Protein AF-A0A5E8C5L9-F1 (afdb_monomer_lite)

Secondary structure (DSSP, 8-state):
---------------TT--EEPPPEEETTEEEEEEEEE-SSHHHHHHHHHHHHHH-HHHHT-SEEEEEEEEEE---------------------------------------------------SS-------PEEEEEEE-TT-TTHHHHHHHHHHHTT--SEEEEEEEE--SS--TTHHHHHHHHHHHHHHHHTTS---------

pLDDT: mean 71.25, std 24.65, range [29.55, 96.75]

Sequence (207 aa):
MQQARGYSTKDDATDPDGWSTSASVEDRRSVFVGRAAAAGSASEAQAKVLRLIDRDKRMRKATHQIIAWRVNSGGTLSSSSSSSSSSGSGSGSGSGSGSGSGSGSFNSNSDSSNKHNKAAKFAPAGHGTSPSSGTIEEHYDNGGEPPAGERVLGMLRGMGLVGVVVVVTRWYGGVKLGGDRFRHVTAAAQQALEAGGFFTKAKGKKK

Organism: NCBI:txid2606893

Radius of gyration: 21.79 Å; chains: 1; bounding box: 44×65×59 Å

Foldseek 3Di:
DDDDPDPPPPDPPCPPQRKFKFDWDDDLQKIKIKIKGFAADPVRLVVVVVVVCVPDPVLVVFQFKKKKAKHFPPDPPPPDDDDDDDDDDDDDDDDDDDDDDDDDDDDDDDDDDDDDDDPDDDDDPDDDDPPDVTDIDIDIDGRPPPPLRVLLRVVCVVVVQYRMMMIMTMHDRPDDPPPVVSVSSNVNNVRRCVSSPSDPDPPPPPD

Structure (mmCIF, N/CA/C/O backbone):
data_AF-A0A5E8C5L9-F1
#
_entry.id   AF-A0A5E8C5L9-F1
#
loop_
_atom_site.group_PDB
_atom_site.id
_atom_site.type_symbol
_atom_site.label_atom_id
_atom_site.label_alt_id
_atom_site.label_comp_id
_atom_site.label_asym_id
_atom_site.label_entity_id
_atom_site.label_seq_id
_atom_site.pdbx_PDB_ins_code
_atom_site.Cartn_x
_atom_site.Cartn_y
_atom_site.Cartn_z
_atom_site.occupancy
_atom_site.B_iso_or_equiv
_atom_site.auth_seq_id
_atom_site.auth_comp_id
_atom_site.auth_asym_id
_atom_site.auth_atom_id
_atom_site.pdbx_PDB_model_num
ATOM 1 N N . MET A 1 1 ? 10.805 -26.815 -21.233 1.00 39.53 1 MET A N 1
ATOM 2 C CA . MET A 1 1 ? 9.897 -26.849 -20.066 1.00 39.53 1 MET A CA 1
ATOM 3 C C . MET A 1 1 ? 10.545 -26.053 -18.942 1.00 39.53 1 MET A C 1
ATOM 5 O O . MET A 1 1 ? 11.510 -26.526 -18.359 1.00 39.53 1 MET A O 1
ATOM 9 N N . GLN A 1 2 ? 10.111 -24.813 -18.711 1.00 40.09 2 GLN A N 1
ATOM 10 C CA . GLN A 1 2 ? 10.654 -23.958 -17.651 1.00 40.09 2 GLN A CA 1
ATOM 11 C C . GLN A 1 2 ? 9.593 -23.871 -16.557 1.00 40.09 2 GLN A C 1
ATOM 13 O O . GLN A 1 2 ? 8.456 -23.490 -16.819 1.00 40.09 2 GLN A O 1
ATOM 18 N N . GLN A 1 3 ? 9.942 -24.366 -15.374 1.00 32.00 3 GLN A N 1
ATOM 19 C CA . GLN A 1 3 ? 9.003 -24.638 -14.294 1.00 32.00 3 GLN A CA 1
ATOM 20 C C . GLN A 1 3 ? 8.469 -23.322 -13.723 1.00 32.00 3 GLN A C 1
ATOM 22 O O . GLN A 1 3 ? 9.212 -22.550 -13.116 1.00 32.00 3 GLN A O 1
ATOM 27 N N . ALA A 1 4 ? 7.172 -23.087 -13.911 1.00 36.72 4 ALA A N 1
ATOM 28 C CA . ALA A 1 4 ? 6.409 -22.141 -13.118 1.00 36.72 4 ALA A CA 1
ATOM 29 C C . ALA A 1 4 ? 6.505 -22.584 -11.651 1.00 36.72 4 ALA A C 1
ATOM 31 O O . ALA A 1 4 ? 5.950 -23.614 -11.266 1.00 36.72 4 ALA A O 1
ATOM 32 N N . ARG A 1 5 ? 7.259 -21.842 -10.833 1.00 41.34 5 ARG A N 1
ATOM 33 C CA . ARG A 1 5 ? 7.229 -22.005 -9.377 1.00 41.34 5 ARG A CA 1
ATOM 34 C C . ARG A 1 5 ? 5.845 -21.566 -8.916 1.00 41.34 5 ARG A C 1
ATOM 36 O O . ARG A 1 5 ? 5.578 -20.374 -8.810 1.00 41.34 5 ARG A O 1
ATOM 43 N N . GLY A 1 6 ? 4.969 -22.549 -8.727 1.00 30.12 6 GLY A N 1
ATOM 44 C CA . GLY A 1 6 ? 3.611 -22.349 -8.251 1.00 30.12 6 GLY A CA 1
ATOM 45 C C . GLY A 1 6 ? 3.599 -21.488 -6.994 1.00 30.12 6 GLY A C 1
ATOM 46 O O . GLY A 1 6 ? 4.313 -21.763 -6.027 1.00 30.12 6 GLY A O 1
ATOM 47 N N . TYR A 1 7 ? 2.780 -20.441 -7.020 1.00 35.00 7 TYR A N 1
ATOM 48 C CA . TYR A 1 7 ? 2.321 -19.789 -5.806 1.00 35.00 7 TYR A CA 1
ATOM 49 C C . TYR A 1 7 ? 1.519 -20.828 -5.028 1.00 35.00 7 TYR A C 1
ATOM 51 O O . TYR A 1 7 ? 0.432 -21.226 -5.435 1.00 35.00 7 TYR A O 1
ATOM 59 N N . SER A 1 8 ? 2.117 -21.334 -3.953 1.00 33.53 8 SER A N 1
ATOM 60 C CA . SER A 1 8 ? 1.471 -22.261 -3.035 1.00 33.53 8 SER A CA 1
ATOM 61 C C . SER A 1 8 ? 0.265 -21.567 -2.404 1.00 33.53 8 SER A C 1
ATOM 63 O O . SER A 1 8 ? 0.423 -20.744 -1.507 1.00 33.53 8 SER A O 1
ATOM 65 N N . THR A 1 9 ? -0.934 -21.920 -2.864 1.00 44.84 9 THR A N 1
ATOM 66 C CA . THR A 1 9 ? -2.235 -21.671 -2.224 1.00 44.84 9 THR A CA 1
ATOM 67 C C . THR A 1 9 ? -2.411 -22.582 -1.006 1.00 44.84 9 THR A C 1
ATOM 69 O O . THR A 1 9 ? -3.357 -23.358 -0.908 1.00 44.84 9 THR A O 1
ATOM 72 N N . LYS A 1 10 ? -1.458 -22.524 -0.078 1.00 38.75 10 LYS A N 1
ATOM 73 C CA . LYS A 1 10 ? -1.610 -23.072 1.268 1.00 38.75 10 LYS A CA 1
ATOM 74 C C . LYS A 1 10 ? -1.501 -21.902 2.214 1.00 38.75 10 LYS A C 1
ATOM 76 O O . LYS A 1 10 ? -0.408 -21.422 2.481 1.00 38.75 10 LYS A O 1
ATOM 81 N N . ASP A 1 11 ? -2.654 -21.327 2.506 1.00 39.69 11 ASP A N 1
ATOM 82 C CA . ASP A 1 11 ? -3.264 -21.379 3.828 1.00 39.69 11 ASP A CA 1
ATOM 83 C C . ASP A 1 11 ? -4.336 -20.284 3.839 1.00 39.69 11 ASP A C 1
ATOM 85 O O . ASP A 1 11 ? -4.023 -19.097 3.759 1.00 39.69 11 ASP A O 1
ATOM 89 N N . ASP A 1 12 ? -5.604 -20.683 3.974 1.00 45.62 12 ASP A N 1
ATOM 90 C CA . ASP A 1 12 ? -6.705 -19.878 4.533 1.00 45.62 12 ASP A CA 1
ATOM 91 C C . ASP A 1 12 ? -6.394 -19.515 6.007 1.00 45.62 12 ASP A C 1
ATOM 93 O O . ASP A 1 12 ? -7.204 -19.652 6.920 1.00 45.62 12 ASP A O 1
ATOM 97 N N . ALA A 1 13 ? -5.157 -19.104 6.279 1.00 46.19 13 ALA A N 1
ATOM 98 C CA . ALA A 1 13 ? -4.753 -18.501 7.520 1.00 46.19 13 ALA A CA 1
ATOM 99 C C . ALA A 1 13 ? -5.133 -17.035 7.388 1.00 46.19 13 ALA A C 1
ATOM 101 O O . ALA A 1 13 ? -4.379 -16.229 6.843 1.00 46.19 13 ALA A O 1
ATOM 102 N N . THR A 1 14 ? -6.328 -16.702 7.869 1.00 50.34 14 THR A N 1
ATOM 103 C CA . THR A 1 14 ? -6.656 -15.343 8.284 1.00 50.34 14 THR A CA 1
ATOM 104 C C . THR A 1 14 ? -5.456 -14.840 9.078 1.00 50.34 14 THR A C 1
ATOM 106 O O . THR A 1 14 ? -5.176 -15.359 10.162 1.00 50.34 14 THR A O 1
ATOM 109 N N . ASP A 1 15 ? -4.665 -13.929 8.503 1.00 61.34 15 ASP A N 1
ATOM 110 C CA . ASP A 1 15 ? -3.512 -13.393 9.212 1.00 61.34 15 ASP A CA 1
ATOM 111 C C . ASP A 1 15 ? -4.041 -12.829 10.543 1.00 61.34 15 ASP A C 1
ATOM 113 O O . ASP A 1 15 ? -5.094 -12.186 10.529 1.00 61.34 15 ASP A O 1
ATOM 117 N N . PRO A 1 16 ? -3.410 -13.104 11.699 1.00 64.31 16 PRO A N 1
ATOM 118 C CA . PRO A 1 16 ? -3.962 -12.723 13.000 1.00 64.31 16 PRO A CA 1
ATOM 119 C C . PRO A 1 16 ? -4.241 -11.217 13.116 1.00 64.31 16 PRO A C 1
ATOM 121 O O . PRO A 1 16 ? -5.108 -10.818 13.887 1.00 64.31 16 PRO A O 1
ATOM 124 N N . ASP A 1 17 ? -3.554 -10.388 12.323 1.00 74.00 17 ASP A N 1
ATOM 125 C CA . ASP A 1 17 ? -3.766 -8.939 12.268 1.00 74.00 17 ASP A CA 1
ATOM 126 C C . ASP A 1 17 ? -4.820 -8.498 11.220 1.00 74.00 17 ASP A C 1
ATOM 128 O O . ASP A 1 17 ? -5.063 -7.300 11.048 1.00 74.00 17 ASP A O 1
ATOM 132 N N . GLY A 1 18 ? -5.470 -9.444 10.533 1.00 87.44 18 GLY A N 1
ATOM 133 C CA . GLY A 1 18 ? -6.538 -9.199 9.560 1.00 87.44 18 GLY A CA 1
ATOM 134 C C . GLY A 1 18 ? -6.050 -8.715 8.192 1.00 87.44 18 GLY A C 1
ATOM 135 O O . GLY A 1 18 ? -6.768 -7.978 7.515 1.00 87.44 18 GLY A O 1
ATOM 136 N N . TRP A 1 19 ? -4.830 -9.086 7.791 1.00 92.19 19 TRP A N 1
ATOM 137 C CA . TRP A 1 19 ? -4.273 -8.714 6.490 1.00 92.19 19 TRP A CA 1
ATOM 138 C C . TRP A 1 19 ? -4.856 -9.554 5.351 1.00 92.19 19 TRP A C 1
ATOM 140 O O . TRP A 1 19 ? -4.685 -10.771 5.306 1.00 92.19 19 TRP A O 1
ATOM 150 N N . SER A 1 20 ? -5.448 -8.887 4.365 1.00 93.12 20 SER A N 1
ATOM 151 C CA . SER A 1 20 ? -5.681 -9.443 3.036 1.00 93.12 20 SER A CA 1
ATOM 152 C C . SER A 1 20 ? -4.451 -9.232 2.158 1.00 93.12 20 SER A C 1
ATOM 154 O O . SER A 1 20 ? -3.777 -8.206 2.240 1.00 93.12 20 SER A O 1
ATOM 156 N N . THR A 1 21 ? -4.150 -10.203 1.296 1.00 93.62 21 THR A N 1
ATOM 157 C CA . THR A 1 21 ? -2.998 -10.157 0.382 1.00 93.62 21 THR A CA 1
ATOM 158 C C . THR A 1 21 ? -3.481 -10.264 -1.062 1.00 93.62 21 THR A C 1
ATOM 160 O O . THR A 1 21 ? -4.362 -11.065 -1.365 1.00 93.62 21 THR A O 1
ATOM 163 N N . SER A 1 22 ? -2.924 -9.449 -1.960 1.00 93.75 22 SER A N 1
ATOM 164 C CA . SER A 1 22 ? -3.219 -9.520 -3.393 1.00 93.75 22 SER A CA 1
ATOM 165 C C . SER A 1 22 ? -2.581 -10.745 -4.047 1.00 93.75 22 SER A C 1
ATOM 167 O O . SER A 1 22 ? -1.600 -11.301 -3.548 1.00 93.75 22 SER A O 1
ATOM 169 N N . ALA A 1 23 ? -3.044 -11.089 -5.250 1.00 91.19 23 ALA A N 1
ATOM 170 C CA . ALA A 1 23 ? -2.223 -11.886 -6.152 1.00 91.19 23 ALA A CA 1
ATOM 171 C C . ALA A 1 23 ? -0.901 -11.151 -6.446 1.00 91.19 23 ALA A C 1
ATOM 173 O O . ALA A 1 23 ? -0.817 -9.919 -6.394 1.00 91.19 23 ALA A O 1
ATOM 174 N N . SER A 1 24 ? 0.145 -11.910 -6.751 1.00 92.00 24 SER A N 1
ATOM 175 C CA . SER A 1 24 ? 1.411 -11.340 -7.196 1.00 92.00 24 SER A CA 1
ATOM 176 C C . SER A 1 24 ? 1.283 -10.792 -8.612 1.00 92.00 24 SER A C 1
ATOM 178 O O . SER A 1 24 ? 0.903 -11.520 -9.531 1.00 92.00 24 SER A O 1
ATOM 180 N N . VAL A 1 25 ? 1.666 -9.535 -8.802 1.00 92.94 25 VAL A N 1
ATOM 181 C CA . VAL A 1 25 ? 1.806 -8.941 -10.132 1.00 92.94 25 VAL A CA 1
ATOM 182 C C . VAL A 1 25 ? 3.274 -9.010 -10.529 1.00 92.94 25 VAL A C 1
ATOM 184 O O . VAL A 1 25 ? 4.140 -8.562 -9.777 1.00 92.94 25 VAL A O 1
ATOM 187 N N . GLU A 1 26 ? 3.562 -9.573 -11.699 1.00 93.19 26 GLU A N 1
ATOM 188 C CA . GLU A 1 26 ? 4.925 -9.720 -12.208 1.00 93.19 26 GLU A CA 1
ATOM 189 C C . GLU A 1 26 ? 5.102 -8.949 -13.521 1.00 93.19 26 GLU A C 1
ATOM 191 O O . GLU A 1 26 ? 4.287 -9.060 -14.434 1.00 93.19 26 GLU A O 1
ATOM 196 N N . ASP A 1 27 ? 6.181 -8.175 -13.627 1.00 92.50 27 ASP A N 1
ATOM 197 C CA . ASP A 1 27 ? 6.586 -7.492 -14.861 1.00 92.50 27 ASP A CA 1
ATOM 198 C C . ASP A 1 27 ? 8.108 -7.380 -14.890 1.00 92.50 27 ASP A C 1
ATOM 200 O O . ASP A 1 27 ? 8.724 -6.896 -13.938 1.00 92.50 27 ASP A O 1
ATOM 204 N N . ARG A 1 28 ? 8.729 -7.858 -15.976 1.00 93.38 28 ARG A N 1
ATOM 205 C CA . ARG A 1 28 ? 10.187 -7.830 -16.183 1.00 93.38 28 ARG A CA 1
ATOM 206 C C . ARG A 1 28 ? 10.963 -8.279 -14.939 1.00 93.38 28 ARG A C 1
ATOM 208 O O . ARG A 1 28 ? 11.934 -7.644 -14.526 1.00 93.38 28 ARG A O 1
ATOM 215 N N . ARG A 1 29 ? 10.512 -9.395 -14.348 1.00 91.44 29 ARG A N 1
ATOM 216 C CA . ARG A 1 29 ? 11.044 -10.037 -13.127 1.00 91.44 29 ARG A CA 1
ATOM 217 C C . ARG A 1 29 ? 10.877 -9.224 -11.840 1.00 91.44 29 ARG A C 1
ATOM 219 O O . ARG A 1 29 ? 11.287 -9.692 -10.782 1.00 91.44 29 ARG A O 1
ATOM 226 N N . SER A 1 30 ? 10.322 -8.016 -11.908 1.00 92.19 30 SER A N 1
ATOM 227 C CA . SER A 1 30 ? 9.856 -7.320 -10.719 1.00 92.19 30 SER A CA 1
ATOM 228 C C . SER A 1 30 ? 8.554 -7.944 -10.256 1.00 92.19 30 SER A C 1
ATOM 230 O O . SER A 1 30 ? 7.679 -8.225 -11.070 1.00 92.19 30 SER A O 1
ATOM 232 N N . VAL A 1 31 ? 8.436 -8.124 -8.947 1.00 93.94 31 VAL A N 1
ATOM 233 C CA . VAL A 1 31 ? 7.252 -8.696 -8.306 1.00 93.94 31 VAL A CA 1
ATOM 234 C C . VAL A 1 31 ? 6.643 -7.639 -7.401 1.00 93.94 31 VAL A C 1
ATOM 236 O O . VAL A 1 31 ? 7.372 -6.969 -6.666 1.00 93.94 31 VAL A O 1
ATOM 239 N N . PHE A 1 32 ? 5.324 -7.504 -7.452 1.00 94.62 32 PHE A N 1
ATOM 240 C CA . PHE A 1 32 ? 4.539 -6.592 -6.633 1.00 94.62 32 PHE A CA 1
ATOM 241 C C . PHE A 1 32 ? 3.486 -7.389 -5.870 1.00 94.62 32 PHE A C 1
ATOM 243 O O . PHE A 1 32 ? 2.765 -8.193 -6.459 1.00 94.62 32 PHE A O 1
ATOM 250 N N . VAL A 1 33 ? 3.392 -7.155 -4.564 1.00 95.31 33 VAL A N 1
ATOM 251 C CA . VAL A 1 33 ? 2.362 -7.748 -3.703 1.00 95.31 33 VAL A CA 1
ATOM 252 C C . VAL A 1 33 ? 1.784 -6.648 -2.829 1.00 95.31 33 VAL A C 1
ATOM 254 O O . VAL A 1 33 ? 2.519 -5.964 -2.120 1.00 95.31 33 VAL A O 1
ATOM 257 N N . GLY A 1 34 ? 0.471 -6.464 -2.901 1.00 95.31 34 GLY A N 1
ATOM 258 C CA . GLY A 1 34 ? -0.284 -5.571 -2.039 1.00 95.31 34 GLY A CA 1
ATOM 259 C C . GLY A 1 34 ? -0.813 -6.317 -0.825 1.00 95.31 34 GLY A C 1
ATOM 260 O O . GLY A 1 34 ? -1.166 -7.494 -0.904 1.00 95.31 34 GLY A O 1
ATOM 261 N N . ARG A 1 35 ? -0.900 -5.617 0.298 1.00 95.44 35 ARG A N 1
ATOM 262 C CA . ARG A 1 35 ? -1.540 -6.073 1.525 1.00 95.44 35 ARG A CA 1
ATOM 263 C C . ARG A 1 35 ? -2.431 -4.971 2.059 1.00 95.44 35 ARG A C 1
ATOM 265 O O . ARG A 1 35 ? -2.029 -3.811 2.021 1.00 95.44 35 ARG A O 1
ATOM 272 N N . ALA A 1 36 ? -3.617 -5.316 2.535 1.00 95.88 36 ALA A N 1
ATOM 273 C CA . ALA A 1 36 ? -4.538 -4.364 3.139 1.00 95.88 36 ALA A CA 1
ATOM 274 C C . ALA A 1 36 ? -5.087 -4.912 4.456 1.00 95.88 36 ALA A C 1
ATOM 276 O O . ALA A 1 36 ? -5.289 -6.112 4.589 1.00 95.88 36 ALA A O 1
ATOM 277 N N . ALA A 1 37 ? -5.313 -4.045 5.434 1.00 94.88 37 ALA A N 1
ATOM 278 C CA . ALA A 1 37 ? -5.940 -4.410 6.699 1.00 94.88 37 ALA A CA 1
ATOM 279 C C . ALA A 1 37 ? -6.819 -3.266 7.198 1.00 94.88 37 ALA A C 1
ATOM 281 O O . ALA A 1 37 ? -6.569 -2.095 6.902 1.00 94.88 37 ALA A O 1
ATOM 282 N N . ALA A 1 38 ? -7.843 -3.602 7.978 1.00 93.81 38 ALA A N 1
ATOM 283 C CA . ALA A 1 38 ? -8.642 -2.599 8.666 1.00 93.81 38 ALA A CA 1
ATOM 284 C C . ALA A 1 38 ? -7.780 -1.919 9.739 1.00 93.81 38 ALA A C 1
ATOM 286 O O . ALA A 1 38 ? -6.995 -2.591 10.406 1.00 93.81 38 ALA A O 1
ATOM 287 N N . ALA A 1 39 ? -7.918 -0.610 9.919 1.00 92.81 39 ALA A N 1
ATOM 288 C CA . ALA A 1 39 ? -7.265 0.140 10.988 1.00 92.81 39 ALA A CA 1
ATOM 289 C C . ALA A 1 39 ? -8.164 1.301 11.417 1.00 92.81 39 ALA A C 1
ATOM 291 O O . ALA A 1 39 ? -8.515 2.144 10.597 1.00 92.81 39 ALA A O 1
ATOM 292 N N . GLY A 1 40 ? -8.551 1.352 12.690 1.00 88.75 40 GLY A N 1
ATOM 293 C CA . GLY A 1 40 ? -9.457 2.376 13.208 1.00 88.75 40 GLY A CA 1
ATOM 294 C C . GLY A 1 40 ? -8.779 3.715 13.500 1.00 88.75 40 GLY A C 1
ATOM 295 O O . GLY A 1 40 ? -9.454 4.739 13.505 1.00 88.75 40 GLY A O 1
ATOM 296 N N . SER A 1 41 ? -7.460 3.720 13.716 1.00 91.38 41 SER A N 1
ATOM 297 C CA . SER A 1 41 ? -6.671 4.904 14.087 1.00 91.38 41 SER A CA 1
ATOM 298 C C . SER A 1 41 ? -5.266 4.876 13.479 1.00 91.38 41 SER A C 1
ATOM 300 O O . SER A 1 41 ? -4.795 3.828 13.029 1.00 91.38 41 SER A O 1
ATOM 302 N N . ALA A 1 42 ? -4.565 6.013 13.494 1.00 91.38 42 ALA A N 1
ATOM 303 C CA . ALA A 1 42 ? -3.213 6.108 12.941 1.00 91.38 42 ALA A CA 1
ATOM 304 C C . ALA A 1 42 ? -2.188 5.296 13.737 1.00 91.38 42 ALA A C 1
ATOM 306 O O . ALA A 1 42 ? -1.358 4.608 13.146 1.00 91.38 42 ALA A O 1
ATOM 307 N N . SER A 1 43 ? -2.299 5.296 15.069 1.00 91.25 43 SER A N 1
ATOM 308 C CA . SER A 1 43 ? -1.447 4.470 15.932 1.00 91.25 43 SER A CA 1
ATOM 309 C C . SER A 1 43 ? -1.629 2.977 15.638 1.00 91.25 43 SER A C 1
ATOM 311 O O . SER A 1 43 ? -0.647 2.244 15.512 1.00 91.25 43 SER A O 1
ATOM 313 N N . GLU A 1 44 ? -2.873 2.527 15.440 1.00 91.12 44 GLU A N 1
ATOM 314 C CA . GLU A 1 44 ? -3.158 1.138 15.067 1.00 91.12 44 GLU A CA 1
ATOM 315 C C . GLU A 1 44 ? -2.600 0.795 13.677 1.00 91.12 44 GLU A C 1
ATOM 317 O O . GLU A 1 44 ? -1.961 -0.247 13.512 1.00 91.12 44 GLU A O 1
ATOM 322 N N . ALA A 1 45 ? -2.795 1.676 12.688 1.00 92.94 45 ALA A N 1
ATOM 323 C CA . ALA A 1 45 ? -2.268 1.496 11.337 1.00 92.94 45 ALA A CA 1
ATOM 324 C C . ALA A 1 45 ? -0.738 1.366 11.344 1.00 92.94 45 ALA A C 1
ATOM 326 O O . ALA A 1 45 ? -0.190 0.418 10.778 1.00 92.94 45 ALA A O 1
ATOM 327 N N . GLN A 1 46 ? -0.049 2.271 12.042 1.00 92.62 46 GLN A N 1
ATOM 328 C CA . GLN A 1 46 ? 1.404 2.252 12.171 1.00 92.62 46 GLN A CA 1
ATOM 329 C C . GLN A 1 46 ? 1.891 0.976 12.871 1.00 92.62 46 GLN A C 1
ATOM 331 O O . GLN A 1 46 ? 2.806 0.316 12.377 1.00 92.62 46 GLN A O 1
ATOM 336 N N . ALA A 1 47 ? 1.261 0.583 13.983 1.00 92.19 47 ALA A N 1
ATOM 337 C CA . ALA A 1 47 ? 1.621 -0.633 14.708 1.00 92.19 47 ALA A CA 1
ATOM 338 C C . ALA A 1 47 ? 1.469 -1.887 13.832 1.00 92.19 47 ALA A C 1
ATOM 340 O O . ALA A 1 47 ? 2.352 -2.746 13.827 1.00 92.19 47 ALA A O 1
ATOM 341 N N . LYS A 1 48 ? 0.389 -1.973 13.045 1.00 92.81 48 LYS A N 1
ATOM 342 C CA . LYS A 1 48 ? 0.159 -3.072 12.097 1.00 92.81 48 LYS A CA 1
ATOM 343 C C . LYS A 1 48 ? 1.237 -3.138 11.018 1.00 92.81 48 LYS A C 1
ATOM 345 O O . LYS A 1 48 ? 1.752 -4.219 10.741 1.00 92.81 48 LYS A O 1
ATOM 350 N N . VAL A 1 49 ? 1.618 -2.001 10.437 1.00 91.94 49 VAL A N 1
ATOM 351 C CA . VAL A 1 49 ? 2.690 -1.937 9.429 1.00 91.94 49 VAL A CA 1
ATOM 352 C C . VAL A 1 49 ? 4.023 -2.402 10.013 1.00 91.94 49 VAL A C 1
ATOM 354 O O . VAL A 1 49 ? 4.703 -3.233 9.410 1.00 91.94 49 VAL A O 1
ATOM 357 N N . LEU A 1 50 ? 4.379 -1.914 11.204 1.00 90.94 50 LEU A N 1
ATOM 358 C CA . LEU A 1 50 ? 5.620 -2.296 11.879 1.00 90.94 50 LEU A CA 1
ATOM 359 C C . LEU A 1 50 ? 5.662 -3.801 12.169 1.00 90.94 50 LEU A C 1
ATOM 361 O O . LEU A 1 50 ? 6.649 -4.456 11.837 1.00 90.94 50 LEU A O 1
ATOM 365 N N . ARG A 1 51 ? 4.576 -4.375 12.706 1.00 89.81 51 ARG A N 1
ATOM 366 C CA . ARG A 1 51 ? 4.467 -5.825 12.953 1.00 89.81 51 ARG A CA 1
ATOM 367 C C . ARG A 1 51 ? 4.579 -6.644 11.672 1.00 89.81 51 ARG A C 1
ATOM 369 O O . ARG A 1 51 ? 5.262 -7.666 11.660 1.00 89.81 51 ARG A O 1
ATOM 376 N N . LEU A 1 52 ? 3.951 -6.189 10.589 1.00 88.69 52 LEU A N 1
ATOM 377 C CA . LEU A 1 52 ? 4.009 -6.864 9.295 1.00 88.69 52 LEU A CA 1
ATOM 378 C C . LEU A 1 52 ? 5.447 -6.920 8.752 1.00 88.69 52 LEU A C 1
ATOM 380 O O . LEU A 1 52 ? 5.896 -7.974 8.301 1.00 88.69 52 LEU A O 1
ATOM 384 N N . ILE A 1 53 ? 6.182 -5.806 8.822 1.00 88.19 53 ILE A N 1
ATOM 385 C CA . ILE A 1 53 ? 7.591 -5.737 8.401 1.00 88.19 53 ILE A CA 1
ATOM 386 C C . ILE A 1 53 ? 8.485 -6.575 9.326 1.00 88.19 53 ILE A C 1
ATOM 388 O O . ILE A 1 53 ? 9.453 -7.185 8.868 1.00 88.19 53 ILE A O 1
ATOM 392 N N . ASP A 1 54 ? 8.176 -6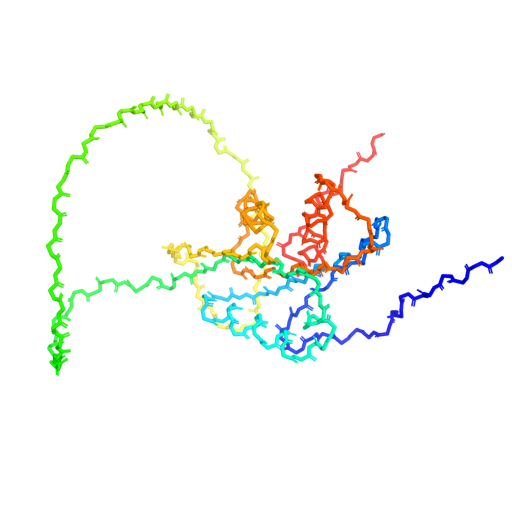.625 10.619 1.00 85.50 54 ASP A N 1
ATOM 393 C CA . ASP A 1 54 ? 8.930 -7.423 11.578 1.00 85.50 54 ASP A CA 1
ATOM 394 C C . ASP A 1 54 ? 8.772 -8.934 11.319 1.00 85.50 54 ASP A C 1
ATOM 396 O O . ASP A 1 54 ? 9.750 -9.676 11.197 1.00 85.50 54 ASP A O 1
ATOM 400 N N . ARG A 1 55 ? 7.533 -9.389 11.138 1.00 81.44 55 ARG A N 1
ATOM 401 C CA . ARG A 1 55 ? 7.208 -10.810 10.991 1.00 81.44 55 ARG A CA 1
ATOM 402 C C . ARG A 1 55 ? 7.604 -11.371 9.627 1.00 81.44 55 ARG A C 1
ATOM 404 O O . ARG A 1 55 ? 8.147 -12.476 9.543 1.00 81.44 55 ARG A O 1
ATOM 411 N N . ASP A 1 56 ? 7.359 -10.628 8.549 1.00 81.94 56 ASP A N 1
ATOM 412 C CA . ASP A 1 56 ? 7.670 -11.091 7.199 1.00 81.94 56 ASP A CA 1
ATOM 413 C C . ASP A 1 56 ? 9.104 -10.710 6.801 1.00 81.94 56 ASP A C 1
ATOM 415 O O . ASP A 1 56 ? 9.394 -9.646 6.248 1.00 81.94 56 ASP A O 1
ATOM 419 N N . LYS A 1 57 ? 10.034 -11.648 7.004 1.00 77.38 57 LYS A N 1
ATOM 420 C CA . LYS A 1 57 ? 11.442 -11.494 6.599 1.00 77.38 57 LYS A CA 1
ATOM 421 C C . LYS A 1 57 ? 11.611 -11.165 5.106 1.00 77.38 57 LYS A C 1
ATOM 423 O O . LYS A 1 57 ? 12.656 -10.631 4.726 1.00 77.38 57 LYS A O 1
ATOM 428 N N . ARG A 1 58 ? 10.628 -11.475 4.247 1.00 76.56 58 ARG A N 1
ATOM 429 C CA . ARG A 1 58 ? 10.660 -11.146 2.810 1.00 76.56 58 ARG A CA 1
ATOM 430 C C . ARG A 1 58 ? 10.375 -9.668 2.561 1.00 76.56 58 ARG A C 1
ATOM 432 O O . ARG A 1 58 ? 10.933 -9.119 1.612 1.00 76.56 58 ARG A O 1
ATOM 439 N N . MET A 1 59 ? 9.574 -9.030 3.417 1.00 77.56 59 MET A N 1
ATOM 440 C CA . MET A 1 59 ? 9.326 -7.586 3.388 1.00 77.56 59 MET A CA 1
ATOM 441 C C . MET A 1 59 ? 10.596 -6.810 3.715 1.00 77.56 59 MET A C 1
ATOM 443 O O . MET A 1 59 ? 10.924 -5.869 3.003 1.00 77.56 59 MET A O 1
ATOM 447 N N . ARG A 1 60 ? 11.362 -7.234 4.727 1.00 74.06 60 ARG A N 1
ATOM 448 C CA . ARG A 1 60 ? 12.626 -6.575 5.117 1.00 74.06 60 ARG A CA 1
ATOM 449 C C . ARG A 1 60 ? 13.674 -6.550 4.001 1.00 74.06 60 ARG A C 1
ATOM 451 O O . ARG A 1 60 ? 14.519 -5.667 3.967 1.00 74.06 60 ARG A O 1
ATOM 458 N N . LYS A 1 61 ? 13.629 -7.538 3.101 1.00 73.38 61 LYS A N 1
ATOM 459 C CA . LYS A 1 61 ? 14.513 -7.648 1.928 1.00 73.38 61 LYS A CA 1
ATOM 460 C C . LYS A 1 61 ? 13.918 -7.026 0.662 1.00 73.38 61 LYS A C 1
ATOM 462 O O . LYS A 1 61 ? 14.528 -7.124 -0.402 1.00 73.38 61 LYS A O 1
ATOM 467 N N . ALA A 1 62 ? 12.709 -6.475 0.737 1.00 77.75 62 ALA A N 1
ATOM 468 C CA . ALA A 1 62 ? 12.089 -5.830 -0.405 1.00 77.75 62 ALA A CA 1
ATOM 469 C C . ALA A 1 62 ? 12.858 -4.569 -0.784 1.00 77.75 62 ALA A C 1
ATOM 471 O O . ALA A 1 62 ? 13.435 -3.895 0.063 1.00 77.75 62 ALA A O 1
ATOM 472 N N . THR A 1 63 ? 12.854 -4.252 -2.074 1.00 81.50 63 THR A N 1
ATOM 473 C CA . THR A 1 63 ? 13.535 -3.056 -2.571 1.00 81.50 63 THR A CA 1
ATOM 474 C C . THR A 1 63 ? 12.766 -1.804 -2.171 1.00 81.50 63 THR A C 1
ATOM 476 O O . THR A 1 63 ? 13.377 -0.800 -1.828 1.00 81.50 63 THR A O 1
ATOM 479 N N . HIS A 1 64 ? 11.432 -1.885 -2.193 1.00 87.00 64 HIS A N 1
ATOM 480 C CA . HIS A 1 64 ? 10.557 -0.762 -1.886 1.00 87.00 64 HIS A CA 1
ATOM 481 C C . HIS A 1 64 ? 9.315 -1.229 -1.123 1.00 87.00 64 HIS A C 1
ATOM 483 O O . HIS A 1 64 ? 8.708 -2.254 -1.461 1.00 87.00 64 HIS A O 1
ATOM 489 N N . GLN A 1 65 ? 8.947 -0.462 -0.099 1.00 91.88 65 GLN A N 1
ATOM 490 C CA . GLN A 1 65 ? 7.765 -0.663 0.738 1.00 91.88 65 GLN A CA 1
ATOM 491 C C . GLN A 1 65 ? 6.920 0.607 0.683 1.00 91.88 65 GLN A C 1
ATOM 493 O O . GLN A 1 65 ? 7.221 1.590 1.347 1.00 91.88 65 GLN A O 1
ATOM 498 N N . ILE A 1 66 ? 5.894 0.602 -0.156 1.00 94.75 66 ILE A N 1
ATOM 499 C CA . ILE A 1 66 ? 4.999 1.739 -0.333 1.00 94.75 66 ILE A CA 1
ATOM 500 C C . ILE A 1 66 ? 3.852 1.573 0.653 1.00 94.75 66 ILE A C 1
ATOM 502 O O . ILE A 1 66 ? 3.215 0.521 0.672 1.00 94.75 66 ILE A O 1
ATOM 506 N N . ILE A 1 67 ? 3.575 2.587 1.463 1.00 95.88 67 ILE A N 1
ATOM 507 C CA . ILE A 1 67 ? 2.557 2.511 2.512 1.00 95.88 67 ILE A CA 1
ATOM 508 C C . ILE A 1 67 ? 1.570 3.661 2.333 1.00 95.88 67 ILE A C 1
ATOM 510 O O . ILE A 1 67 ? 1.964 4.771 1.988 1.00 95.88 67 ILE A O 1
ATOM 514 N N . ALA A 1 68 ? 0.286 3.415 2.575 1.00 96.75 68 ALA A N 1
ATOM 515 C CA . ALA A 1 68 ? -0.720 4.465 2.677 1.00 96.75 68 ALA A CA 1
ATOM 516 C C . ALA A 1 68 ? -1.864 4.029 3.592 1.00 96.75 68 ALA A C 1
ATOM 518 O O 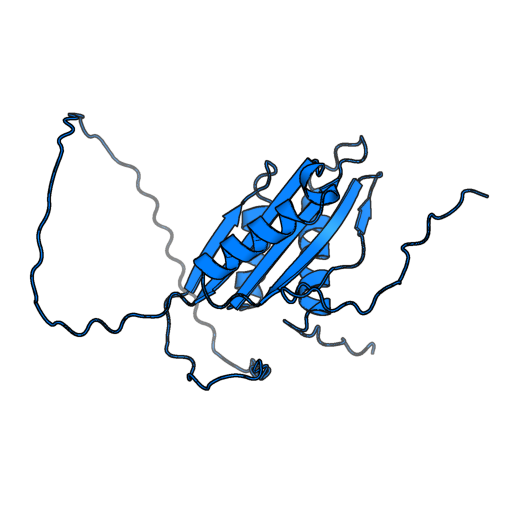. ALA A 1 68 ? -2.275 2.869 3.565 1.00 96.75 68 ALA A O 1
ATOM 519 N N . TRP A 1 69 ? -2.417 4.955 4.369 1.00 96.06 69 TRP A N 1
ATOM 520 C CA . TRP A 1 69 ? -3.627 4.707 5.149 1.00 96.06 69 TRP A CA 1
ATOM 521 C C . TRP A 1 69 ? -4.518 5.940 5.238 1.00 96.06 69 TRP A C 1
ATOM 523 O O . TRP A 1 69 ? -4.066 7.078 5.100 1.00 96.06 69 TRP A O 1
ATOM 533 N N . ARG A 1 70 ? -5.805 5.681 5.475 1.00 95.75 70 ARG A N 1
ATOM 534 C CA . ARG A 1 70 ? -6.828 6.685 5.788 1.00 95.75 70 ARG A CA 1
ATOM 535 C C . ARG A 1 70 ? -7.626 6.165 6.967 1.00 95.75 70 ARG A C 1
ATOM 537 O O . ARG A 1 70 ? -8.224 5.096 6.856 1.00 95.75 70 ARG A O 1
ATOM 544 N N . VAL A 1 71 ? -7.629 6.879 8.082 1.00 93.69 71 VAL A N 1
ATOM 545 C CA . VAL A 1 71 ? -8.203 6.418 9.356 1.00 93.69 71 VAL A CA 1
ATOM 546 C C . VAL A 1 71 ? -8.950 7.548 10.050 1.00 93.69 71 VAL A C 1
ATOM 548 O O . VAL A 1 71 ? -8.727 8.720 9.758 1.00 93.69 71 VAL A O 1
ATOM 551 N N . ASN A 1 72 ? -9.854 7.204 10.963 1.00 89.38 72 ASN A N 1
ATOM 552 C CA . ASN A 1 72 ? -10.577 8.209 11.729 1.00 89.38 72 ASN A CA 1
ATOM 553 C C . ASN A 1 72 ? -9.694 8.672 12.891 1.00 89.38 72 ASN A C 1
ATOM 555 O O . ASN A 1 72 ? -9.349 7.882 13.769 1.00 89.38 72 ASN A O 1
ATOM 559 N N . SER A 1 73 ? -9.367 9.960 12.937 1.00 79.25 73 SER A N 1
ATOM 560 C CA . SER A 1 73 ? -8.924 10.582 14.179 1.00 79.25 73 SER A CA 1
ATOM 561 C C . SER A 1 73 ? -10.176 10.761 15.025 1.00 79.25 73 SER A C 1
ATOM 563 O O . SER A 1 73 ? -11.061 11.542 14.667 1.00 79.25 73 SER A O 1
ATOM 565 N N . GLY A 1 74 ? -10.295 9.991 16.109 1.00 67.94 74 GLY A N 1
ATOM 566 C CA . GLY A 1 74 ? -11.406 10.121 17.046 1.00 67.94 74 GLY A CA 1
ATOM 567 C C . GLY A 1 74 ? -11.564 11.589 17.424 1.00 67.94 74 GLY A C 1
ATOM 568 O O . GLY A 1 74 ? -10.658 12.175 18.013 1.00 67.94 74 GLY A O 1
ATOM 569 N N . GLY A 1 75 ? -12.673 12.205 17.011 1.00 56.47 75 GLY A N 1
ATOM 570 C CA . GLY A 1 75 ? -12.966 13.579 17.376 1.00 56.47 75 GLY A CA 1
ATOM 571 C C . GLY A 1 75 ? -13.125 13.622 18.884 1.00 56.47 75 GLY A C 1
ATOM 572 O O . GLY A 1 75 ? -14.141 13.165 19.408 1.00 56.47 75 GLY A O 1
ATOM 573 N N . THR A 1 76 ? -12.128 14.145 19.590 1.00 50.12 76 THR A N 1
ATOM 574 C CA . THR A 1 76 ? -12.367 14.646 20.932 1.00 50.12 76 THR A CA 1
ATOM 575 C C . THR A 1 76 ? -13.352 15.794 20.750 1.00 50.12 76 THR A C 1
ATOM 577 O O . THR A 1 76 ? -13.031 16.844 20.196 1.00 50.12 76 THR A O 1
ATOM 580 N N . LEU A 1 77 ? -14.612 15.566 21.122 1.00 49.28 77 LEU A N 1
ATOM 581 C CA . LEU A 1 77 ? -15.541 16.663 21.340 1.00 49.28 77 LEU A CA 1
ATOM 582 C C . LEU A 1 77 ? -14.836 17.593 22.327 1.00 49.28 77 LEU A C 1
ATOM 584 O O . LEU A 1 77 ? -14.546 17.187 23.450 1.00 49.28 77 LEU A O 1
ATOM 588 N N . SER A 1 78 ? -14.486 18.798 21.879 1.00 46.00 78 SER A N 1
ATOM 589 C CA . SER A 1 78 ? -13.933 19.836 22.741 1.00 46.00 78 SER A CA 1
ATOM 590 C C . SER A 1 78 ? -15.029 20.267 23.715 1.00 46.00 78 SER A C 1
ATOM 592 O O . SER A 1 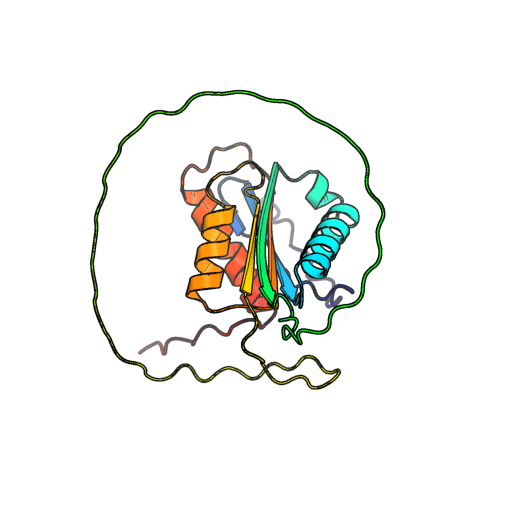78 ? -15.763 21.222 23.477 1.00 46.00 78 SER A O 1
ATOM 594 N N . SER A 1 79 ? -15.199 19.509 24.796 1.00 37.22 79 SER A N 1
ATOM 595 C CA . SER A 1 79 ? -15.827 20.001 26.009 1.00 37.22 79 SER A CA 1
ATOM 596 C C . SER A 1 79 ? -14.780 20.845 26.716 1.00 37.22 79 SER A C 1
ATOM 598 O O . SER A 1 79 ? -13.838 20.333 27.320 1.00 37.22 79 SER A O 1
ATOM 600 N N . SER A 1 80 ? -14.933 22.157 26.588 1.00 48.56 80 SER A N 1
ATOM 601 C CA . SER A 1 80 ? -14.254 23.145 27.410 1.00 48.56 80 SER A CA 1
ATOM 602 C C . SER A 1 80 ? -14.481 22.828 28.890 1.00 48.56 80 SER A C 1
ATOM 604 O O . SER A 1 80 ? -15.543 23.115 29.438 1.00 48.56 80 SER A O 1
ATOM 606 N N . SER A 1 81 ? -13.475 22.256 29.541 1.00 38.16 81 SER A N 1
ATOM 607 C CA . SER A 1 81 ? -13.343 22.263 30.993 1.00 38.16 81 SER A CA 1
ATOM 608 C C . SER A 1 81 ? -11.867 22.388 31.341 1.00 38.16 81 SER A C 1
ATOM 610 O O . SER A 1 81 ? -11.068 21.476 31.146 1.00 38.16 81 SER A O 1
ATOM 612 N N . SER A 1 82 ? -11.527 23.578 31.814 1.00 46.25 82 SER A N 1
ATOM 613 C CA . SER A 1 82 ? -10.279 23.936 32.467 1.00 46.25 82 SER A CA 1
ATOM 614 C C . SER A 1 82 ? -9.950 22.984 33.619 1.00 46.25 82 SER A C 1
ATOM 616 O O . SER A 1 82 ? -10.714 22.906 34.578 1.00 46.25 82 SER A O 1
ATOM 618 N N . SER A 1 83 ? -8.775 22.360 33.583 1.00 35.94 83 SER A N 1
ATOM 619 C CA . SER A 1 83 ? -8.048 21.979 34.796 1.00 35.94 83 SER A CA 1
ATOM 620 C C . SER A 1 83 ? -6.568 21.783 34.486 1.00 35.94 83 SER A C 1
ATOM 622 O O . SER A 1 83 ? -6.177 21.015 33.612 1.00 35.94 83 SER A O 1
ATOM 624 N N . SER A 1 84 ? -5.776 22.549 35.218 1.00 45.09 84 SER A N 1
ATOM 625 C CA . SER A 1 84 ? -4.327 22.675 35.232 1.00 45.09 84 SER A CA 1
ATOM 626 C C . SER A 1 84 ? -3.577 21.390 35.588 1.00 45.09 84 SER A C 1
ATOM 628 O O . SER A 1 84 ? -3.895 20.766 36.597 1.00 45.09 84 SER A O 1
ATOM 630 N N . SER A 1 85 ? -2.466 21.124 34.900 1.00 43.72 85 SER A N 1
ATOM 631 C CA . SER A 1 85 ? -1.260 20.603 35.555 1.00 43.72 85 SER A CA 1
ATOM 632 C C . SER A 1 85 ? -0.019 20.870 34.706 1.00 43.72 85 SER A C 1
ATOM 634 O O . SER A 1 85 ? 0.068 20.498 33.540 1.00 43.72 85 SER A O 1
ATOM 636 N N . SER A 1 86 ? 0.913 21.557 35.346 1.00 42.34 86 SER A N 1
ATOM 637 C CA . SER A 1 86 ? 2.220 22.024 34.909 1.00 42.34 86 SER A CA 1
ATOM 638 C C . SER A 1 86 ? 3.294 20.935 34.888 1.00 42.34 86 SER A C 1
ATOM 640 O O . SER A 1 86 ? 3.391 20.175 35.848 1.00 42.34 86 SER A O 1
ATOM 642 N N . SER A 1 87 ? 4.214 21.009 33.927 1.00 42.47 87 SER A N 1
ATOM 643 C CA . SER A 1 87 ? 5.665 20.937 34.175 1.00 42.47 87 SER A CA 1
ATOM 644 C C . SER A 1 87 ? 6.417 21.320 32.896 1.00 42.47 87 SER A C 1
ATOM 646 O O . SER A 1 87 ? 6.172 20.785 31.819 1.00 42.47 87 SER A O 1
ATOM 648 N N . GLY A 1 88 ? 7.276 22.335 33.002 1.00 37.44 88 GLY A N 1
ATOM 649 C CA . GLY A 1 88 ? 8.080 22.845 31.893 1.00 37.44 88 GLY A CA 1
ATOM 650 C C . GLY A 1 88 ? 9.455 22.188 31.804 1.00 37.44 88 GLY A C 1
ATOM 651 O O . GLY A 1 88 ? 9.860 21.473 32.719 1.00 37.44 88 GLY A O 1
ATOM 652 N N . SER A 1 89 ? 10.179 22.492 30.721 1.00 40.59 89 SER A N 1
ATOM 653 C CA . SER A 1 89 ? 11.584 22.954 30.707 1.00 40.59 89 SER A CA 1
ATOM 654 C C . SER A 1 89 ? 12.129 23.024 29.271 1.00 40.59 89 SER A C 1
ATOM 656 O O . SER A 1 89 ? 12.015 22.053 28.532 1.00 40.59 89 SER A O 1
ATOM 658 N N . GLY A 1 90 ? 12.810 24.128 28.930 1.00 35.91 90 GLY A N 1
ATOM 659 C CA . GLY A 1 90 ? 14.015 24.074 28.083 1.00 35.91 90 GLY A CA 1
ATOM 660 C C . GLY A 1 90 ? 13.987 24.685 26.674 1.00 35.91 90 GLY A C 1
ATOM 661 O O . GLY A 1 90 ? 13.867 23.965 25.696 1.00 35.91 90 GLY A O 1
ATOM 662 N N . SER A 1 91 ? 14.197 26.004 26.610 1.00 39.16 91 SER A N 1
ATOM 663 C CA . SER A 1 91 ? 15.212 26.737 25.818 1.00 39.16 91 SER A CA 1
ATOM 664 C C . SER A 1 91 ? 15.595 26.307 24.386 1.00 39.16 91 SER A C 1
ATOM 666 O O . SER A 1 91 ? 16.168 25.243 24.178 1.00 39.16 91 SER A O 1
ATOM 668 N N . GLY A 1 92 ? 15.499 27.245 23.431 1.00 37.31 92 GLY A N 1
ATOM 669 C CA . GLY A 1 92 ? 16.198 27.166 22.140 1.00 37.31 92 GLY A CA 1
ATOM 670 C C . GLY A 1 92 ? 15.981 28.388 21.240 1.00 37.31 92 GLY A C 1
ATOM 671 O O . GLY A 1 92 ? 14.955 28.506 20.584 1.00 37.31 92 GLY A O 1
ATOM 672 N N . SER A 1 93 ? 16.951 29.300 21.237 1.00 41.66 93 SER A N 1
ATOM 673 C CA . SER A 1 93 ? 17.043 30.544 20.461 1.00 41.66 93 SER A CA 1
ATOM 674 C C . SER A 1 93 ? 17.206 30.301 18.951 1.00 41.66 93 SER A C 1
ATOM 676 O O . SER A 1 93 ? 17.923 29.385 18.560 1.00 41.66 93 SER A O 1
ATOM 678 N N . GLY A 1 94 ? 16.652 31.172 18.099 1.00 39.34 94 GLY A N 1
ATOM 679 C CA . GLY A 1 94 ? 16.931 31.144 16.657 1.00 39.34 94 GLY A CA 1
ATOM 680 C C . GLY A 1 94 ? 16.281 32.284 15.872 1.00 39.34 94 GLY A C 1
ATOM 681 O O . GLY A 1 94 ? 15.115 32.214 15.505 1.00 39.34 94 GLY A O 1
ATOM 682 N N . SER A 1 95 ? 17.059 33.334 15.633 1.00 40.91 95 SER A N 1
ATOM 683 C CA . SER A 1 95 ? 16.778 34.515 14.809 1.00 40.91 95 SER A CA 1
ATOM 684 C C . SER A 1 95 ? 16.690 34.173 13.312 1.00 40.91 95 SER A C 1
ATOM 686 O O . SER A 1 95 ? 17.457 33.334 12.846 1.00 40.91 95 SER A O 1
ATOM 688 N N . GLY A 1 96 ? 15.871 34.888 12.526 1.00 38.41 96 GLY A N 1
ATOM 689 C CA . GLY A 1 96 ? 15.995 34.850 11.060 1.00 38.41 96 GLY A CA 1
ATOM 690 C C . GLY A 1 96 ? 14.816 35.391 10.247 1.00 38.41 96 GLY A C 1
ATOM 691 O O . GLY A 1 96 ? 13.929 34.635 9.884 1.00 38.41 96 GLY A O 1
ATOM 692 N N . SER A 1 97 ? 14.861 36.697 9.970 1.00 39.66 97 SER A N 1
ATOM 693 C CA . SER A 1 97 ? 14.670 37.377 8.670 1.00 39.66 97 SER A CA 1
ATOM 694 C C . SER A 1 97 ? 13.612 36.891 7.660 1.00 39.66 97 SER A C 1
ATOM 696 O O . SER A 1 97 ? 13.625 35.753 7.209 1.00 39.66 97 SER A O 1
ATOM 698 N N . GLY A 1 98 ? 12.771 37.829 7.208 1.00 35.56 98 GLY A N 1
ATOM 699 C CA . GLY A 1 98 ? 11.702 37.611 6.227 1.00 35.56 98 GLY A CA 1
ATOM 700 C C . GLY A 1 98 ? 12.053 37.831 4.747 1.00 35.56 98 GLY A C 1
ATOM 701 O O . GLY A 1 98 ? 13.214 37.754 4.345 1.00 35.56 98 GLY A O 1
ATOM 702 N N . SER A 1 99 ? 11.005 38.205 3.989 1.00 38.03 99 SER A N 1
ATOM 703 C CA . SER A 1 99 ? 10.875 38.361 2.516 1.00 38.03 99 SER A CA 1
ATOM 704 C C . SER A 1 99 ? 10.468 37.055 1.815 1.00 38.03 99 SER A C 1
ATOM 706 O O . SER A 1 99 ? 11.087 36.032 2.046 1.00 38.03 99 SER A O 1
ATOM 708 N N . GLY A 1 100 ? 9.483 36.954 0.924 1.00 35.09 100 GLY A N 1
ATOM 709 C CA . GLY A 1 100 ? 8.568 37.902 0.297 1.00 35.09 100 GLY A CA 1
ATOM 710 C C . GLY A 1 100 ? 7.924 37.213 -0.924 1.00 35.09 100 GLY A C 1
ATOM 711 O O . GLY A 1 100 ? 8.600 36.464 -1.617 1.00 35.09 100 GLY A O 1
ATOM 712 N N . SER A 1 101 ? 6.636 37.492 -1.151 1.00 38.66 101 SER A N 1
ATOM 713 C CA . SER A 1 101 ? 5.910 37.532 -2.439 1.00 38.66 101 SER A CA 1
ATOM 714 C C . SER A 1 101 ? 5.865 36.305 -3.371 1.00 38.66 101 SER A C 1
ATOM 716 O O . SER A 1 101 ? 6.870 35.870 -3.919 1.00 38.66 101 SER A O 1
ATOM 718 N N . GLY A 1 102 ? 4.646 35.863 -3.711 1.00 37.84 102 GLY A N 1
ATOM 719 C CA . GLY A 1 102 ? 4.416 34.953 -4.840 1.00 37.84 102 GLY A CA 1
ATOM 720 C C . GLY A 1 102 ? 2.964 34.506 -4.998 1.00 37.84 102 GLY A C 1
ATOM 721 O O . GLY A 1 102 ? 2.598 33.410 -4.598 1.00 37.84 102 GLY A O 1
ATOM 722 N N . SER A 1 103 ? 2.140 35.382 -5.568 1.00 41.53 103 SER A N 1
ATOM 723 C CA . SER A 1 103 ? 0.741 35.179 -5.960 1.00 41.53 103 SER A CA 1
ATOM 724 C C . SER A 1 103 ? 0.512 33.982 -6.893 1.00 41.53 103 SER A C 1
ATOM 726 O O . SER A 1 103 ? 1.245 33.808 -7.864 1.00 41.53 103 SER A O 1
ATOM 728 N N . GLY A 1 104 ? -0.590 33.257 -6.685 1.00 36.59 104 GLY A N 1
ATOM 729 C CA . GLY A 1 104 ? -1.090 32.243 -7.614 1.00 36.59 104 GLY A CA 1
ATOM 730 C C . GLY A 1 104 ? -2.544 31.874 -7.332 1.00 36.59 104 GLY A C 1
ATOM 731 O O . GLY A 1 104 ? -2.817 30.812 -6.787 1.00 36.59 104 GLY A O 1
ATOM 732 N N . SER A 1 105 ? -3.470 32.771 -7.681 1.00 37.03 105 SER A N 1
ATOM 733 C CA . SER A 1 105 ? -4.906 32.488 -7.779 1.00 37.03 105 SER A CA 1
ATOM 734 C C . SER A 1 105 ? -5.183 31.418 -8.831 1.00 37.03 105 SER A C 1
ATOM 736 O O . SER A 1 105 ? -4.834 31.600 -9.995 1.00 37.03 105 SER A O 1
ATOM 738 N N . PHE A 1 106 ? -5.949 30.395 -8.467 1.00 35.19 106 PHE A N 1
ATOM 739 C CA . PHE A 1 106 ? -6.851 29.725 -9.402 1.00 35.19 106 PHE A CA 1
ATOM 740 C C . PHE A 1 106 ? -8.116 29.308 -8.659 1.00 35.19 106 PHE A C 1
ATOM 742 O O . PHE A 1 106 ? -8.148 28.366 -7.872 1.00 35.19 106 PHE A O 1
ATOM 749 N N . ASN A 1 107 ? -9.162 30.082 -8.927 1.00 37.84 107 ASN A N 1
ATOM 750 C CA . ASN A 1 107 ? -10.539 29.784 -8.598 1.00 37.84 107 ASN A CA 1
ATOM 751 C C . ASN A 1 107 ? -11.101 28.890 -9.710 1.00 37.84 107 ASN A C 1
ATOM 753 O O . ASN A 1 107 ? -10.994 29.241 -10.885 1.00 37.84 107 ASN A O 1
ATOM 757 N N . SER A 1 108 ? -11.730 27.771 -9.366 1.00 39.00 108 SER A N 1
ATOM 758 C CA . SER A 1 108 ? -12.713 27.132 -10.245 1.00 39.00 108 SER A CA 1
ATOM 759 C C . SER A 1 108 ? -13.708 26.347 -9.410 1.00 39.00 108 SER A C 1
ATOM 761 O O . SER A 1 108 ? -13.470 25.230 -8.963 1.00 39.00 108 SER A O 1
ATOM 763 N N . ASN A 1 109 ? -14.836 27.013 -9.208 1.00 33.34 109 ASN A N 1
ATOM 764 C CA . ASN A 1 109 ? -16.093 26.456 -8.764 1.00 33.34 109 ASN A CA 1
ATOM 765 C C . ASN A 1 109 ? -16.674 25.623 -9.920 1.00 33.34 109 ASN A C 1
ATOM 767 O O . ASN A 1 109 ? -16.814 26.144 -11.025 1.00 33.34 109 ASN A O 1
ATOM 771 N N . SER A 1 110 ? -17.053 24.369 -9.688 1.00 45.53 110 SER A N 1
ATOM 772 C CA . SER A 1 110 ? -18.172 23.780 -10.432 1.00 45.53 110 SER A CA 1
ATOM 773 C C . SER A 1 110 ? -18.880 22.730 -9.586 1.00 45.53 110 SER A C 1
ATOM 775 O O . SER A 1 110 ? -18.377 21.652 -9.280 1.00 45.53 110 SER A O 1
ATOM 777 N N . ASP A 1 111 ? -20.065 23.160 -9.178 1.00 37.19 111 ASP A N 1
ATOM 778 C CA . ASP A 1 111 ? -21.214 22.391 -8.751 1.00 37.19 111 ASP A CA 1
ATOM 779 C C . ASP A 1 111 ? -21.488 21.201 -9.682 1.00 37.19 111 ASP A C 1
ATOM 781 O O . ASP A 1 111 ? -21.531 21.366 -10.902 1.00 37.19 111 ASP A O 1
ATOM 785 N N . SER A 1 112 ? -21.705 20.014 -9.109 1.00 46.34 112 SER A N 1
ATOM 786 C CA . SER A 1 112 ? -22.610 19.003 -9.671 1.00 46.34 112 SER A CA 1
ATOM 787 C C . SER A 1 112 ? -22.960 17.947 -8.621 1.00 46.34 112 SER A C 1
ATOM 789 O O . SER A 1 112 ? -22.264 16.956 -8.415 1.00 46.34 112 SER A O 1
ATOM 791 N N . SER A 1 113 ? -24.063 18.228 -7.930 1.00 45.62 113 SER A N 1
ATOM 792 C CA . SER A 1 113 ? -25.170 17.297 -7.671 1.00 45.62 113 SER A CA 1
ATOM 793 C C . SER A 1 113 ? -24.854 15.814 -7.367 1.00 45.62 113 SER A C 1
ATOM 795 O O . SER A 1 113 ? -24.673 14.957 -8.226 1.00 45.62 113 SER A O 1
ATOM 797 N N . ASN A 1 114 ? -24.977 15.520 -6.071 1.00 44.19 114 ASN A N 1
ATOM 798 C CA . ASN A 1 114 ? -25.425 14.277 -5.440 1.00 44.19 114 ASN A CA 1
ATOM 799 C C . ASN A 1 114 ? -26.285 13.349 -6.332 1.00 44.19 114 ASN A C 1
ATOM 801 O O . ASN A 1 114 ? -27.331 13.788 -6.814 1.00 44.19 114 ASN A O 1
ATOM 805 N N . LYS A 1 115 ? -25.935 12.051 -6.409 1.00 38.03 115 LYS A N 1
ATOM 806 C CA . LYS A 1 115 ? -26.886 10.933 -6.204 1.00 38.03 115 LYS A CA 1
ATOM 807 C C . LYS A 1 115 ? -26.225 9.543 -6.258 1.00 38.03 115 LYS A C 1
ATOM 809 O O . LYS A 1 115 ? -25.695 9.121 -7.277 1.00 38.03 115 LYS A O 1
ATOM 814 N N . HIS A 1 116 ? -26.415 8.819 -5.151 1.00 37.34 116 HIS A N 1
ATOM 815 C CA . HIS A 1 116 ? -26.346 7.359 -4.972 1.00 37.34 116 HIS A CA 1
ATOM 816 C C . HIS A 1 116 ? -24.964 6.694 -4.901 1.00 37.34 116 HIS A C 1
ATOM 818 O O . HIS A 1 116 ? -24.556 6.001 -5.822 1.00 37.34 116 HIS A O 1
ATOM 824 N N . ASN A 1 117 ? -24.343 6.722 -3.719 1.00 41.09 117 ASN A N 1
ATOM 825 C CA . ASN A 1 117 ? -23.458 5.633 -3.301 1.00 41.09 117 ASN A CA 1
ATOM 826 C C . ASN A 1 117 ? -24.021 5.025 -2.017 1.00 41.09 117 ASN A C 1
ATOM 828 O O . ASN A 1 117 ? -23.889 5.569 -0.923 1.00 41.09 117 ASN A O 1
ATOM 832 N N . LYS A 1 118 ? -24.739 3.911 -2.182 1.00 32.75 118 L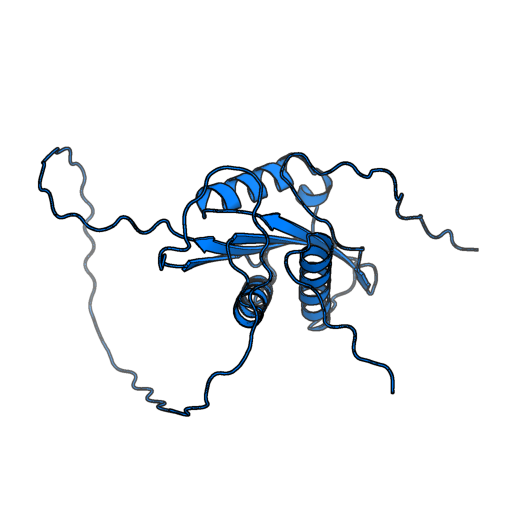YS A N 1
ATOM 833 C CA . LYS A 1 118 ? -25.268 3.101 -1.085 1.00 32.75 118 LYS A CA 1
ATOM 834 C C . LYS A 1 118 ? -24.067 2.516 -0.340 1.00 32.75 118 LYS A C 1
ATOM 836 O O . LYS A 1 118 ? -23.419 1.610 -0.854 1.00 32.75 118 LYS A O 1
ATOM 841 N N . ALA A 1 119 ? -23.752 3.078 0.828 1.00 35.44 119 ALA A N 1
ATOM 842 C CA . ALA A 1 119 ? -22.689 2.598 1.703 1.00 35.44 119 ALA A CA 1
ATOM 843 C C . ALA A 1 119 ? -22.905 1.106 1.992 1.00 35.44 119 ALA A C 1
ATOM 845 O O . ALA A 1 119 ? -23.907 0.712 2.597 1.00 35.44 119 ALA A O 1
ATOM 846 N N . ALA A 1 120 ? -21.989 0.270 1.501 1.00 37.66 120 ALA A N 1
ATOM 847 C CA . ALA A 1 120 ? -21.957 -1.138 1.843 1.00 37.66 120 ALA A CA 1
ATOM 848 C C . ALA A 1 120 ? -21.605 -1.243 3.329 1.00 37.66 120 ALA A C 1
ATOM 850 O O . ALA A 1 120 ? -20.528 -0.863 3.780 1.00 37.66 120 ALA A O 1
ATOM 851 N N . LYS A 1 121 ? -22.595 -1.706 4.082 1.00 35.03 121 LYS A N 1
ATOM 852 C CA . LYS A 1 121 ? -22.557 -1.976 5.510 1.00 35.03 121 LYS A CA 1
ATOM 853 C C . LYS A 1 121 ? -21.569 -3.118 5.752 1.00 35.03 121 LYS A C 1
ATOM 855 O O . LYS A 1 121 ? -21.917 -4.271 5.523 1.00 35.03 121 LYS A O 1
ATOM 860 N N . PHE A 1 122 ? -20.360 -2.804 6.202 1.00 34.66 122 PHE A N 1
ATOM 861 C CA . PHE A 1 122 ? -19.453 -3.789 6.785 1.00 34.66 122 PHE A CA 1
ATOM 862 C C . PHE A 1 122 ? -19.122 -3.347 8.207 1.00 34.66 122 PHE A C 1
ATOM 864 O O . PHE A 1 122 ? -18.350 -2.421 8.434 1.00 34.66 122 PHE A O 1
ATOM 871 N N . ALA A 1 123 ? -19.802 -3.977 9.160 1.00 29.55 123 ALA A N 1
ATOM 872 C CA . ALA A 1 123 ? -19.488 -3.892 10.574 1.00 29.55 123 ALA A CA 1
ATOM 873 C C . ALA A 1 123 ? -18.513 -5.033 10.903 1.00 29.55 123 ALA A C 1
ATOM 875 O O . ALA A 1 123 ? -18.871 -6.188 10.660 1.00 29.55 123 ALA A O 1
ATOM 876 N N . PRO A 1 124 ? -17.321 -4.774 11.463 1.00 39.84 124 PRO A N 1
ATOM 877 C CA . PRO A 1 124 ? -16.642 -5.795 12.242 1.00 39.84 124 PRO A CA 1
ATOM 878 C C . PRO A 1 124 ? -17.406 -5.973 13.563 1.00 39.84 124 PRO A C 1
ATOM 880 O O . PRO A 1 124 ? -17.822 -5.005 14.199 1.00 39.84 124 PRO A O 1
ATOM 883 N N . ALA A 1 125 ? -17.657 -7.222 13.947 1.00 43.50 125 ALA A N 1
ATOM 884 C CA . ALA A 1 125 ? -18.332 -7.559 15.192 1.00 43.50 125 ALA A CA 1
ATOM 885 C C . ALA A 1 125 ? -17.540 -7.016 16.398 1.00 43.50 125 ALA A C 1
ATOM 887 O O . ALA A 1 125 ? -16.421 -7.452 16.649 1.00 43.50 125 ALA A O 1
ATOM 888 N N . GLY A 1 126 ? -18.133 -6.075 17.139 1.00 34.97 126 GLY A N 1
ATOM 889 C CA . GLY A 1 126 ? -17.603 -5.573 18.409 1.00 34.97 126 GLY A CA 1
ATOM 890 C C . GLY A 1 126 ? -17.840 -4.077 18.620 1.00 34.97 126 GLY A C 1
ATOM 891 O O . GLY A 1 126 ? -17.059 -3.266 18.148 1.00 34.97 126 GLY A O 1
ATOM 892 N N . HIS A 1 127 ? -18.873 -3.756 19.407 1.00 36.91 127 HIS A N 1
ATOM 893 C CA . HIS A 1 127 ? -19.193 -2.445 19.998 1.00 36.91 127 HIS A CA 1
ATOM 894 C C . HIS A 1 127 ? -19.595 -1.325 19.023 1.00 36.91 127 HIS A C 1
ATOM 896 O O . HIS A 1 127 ? -18.822 -0.823 18.215 1.00 36.91 127 HIS A O 1
ATOM 902 N N . GLY A 1 128 ? -20.866 -0.930 19.125 1.00 40.22 128 GLY A N 1
ATOM 903 C CA . GLY A 1 128 ? -21.459 0.128 18.325 1.00 40.22 128 GLY A CA 1
ATOM 904 C C . GLY A 1 128 ? -20.933 1.507 18.701 1.00 40.22 128 GLY A C 1
ATOM 905 O O . GLY A 1 128 ? -21.136 1.970 19.820 1.00 40.22 128 GLY A O 1
ATOM 906 N N . THR A 1 129 ? -20.380 2.197 17.712 1.00 40.44 129 THR A N 1
ATOM 907 C CA . THR A 1 129 ? -20.279 3.654 17.714 1.00 40.44 129 THR A CA 1
ATOM 908 C C . THR A 1 129 ? -20.700 4.124 16.326 1.00 40.44 129 THR A C 1
ATOM 910 O O . THR A 1 129 ? -20.097 3.741 15.324 1.00 40.44 129 THR A O 1
ATOM 913 N N . SER A 1 130 ? -21.791 4.891 16.254 1.00 43.81 130 SER A N 1
ATOM 914 C CA . SER A 1 130 ? -22.228 5.582 15.033 1.00 43.81 130 SER A CA 1
ATOM 915 C C . SER A 1 130 ? -21.066 6.355 14.398 1.00 43.81 130 SER A C 1
ATOM 917 O O . SER A 1 130 ? -20.190 6.812 15.136 1.00 43.81 130 SER A O 1
ATOM 919 N N . PRO A 1 131 ? -21.058 6.569 13.067 1.00 50.06 131 PRO A N 1
ATOM 920 C CA . PRO A 1 131 ? -20.064 7.417 12.422 1.00 50.06 131 PRO A CA 1
ATOM 921 C C . PRO A 1 131 ? -20.306 8.869 12.852 1.00 50.06 131 PRO A C 1
ATOM 923 O O . PRO A 1 131 ? -21.034 9.616 12.200 1.00 50.06 131 PRO A O 1
ATOM 926 N N . SER A 1 132 ? -19.741 9.269 13.991 1.00 47.81 132 SER A N 1
ATOM 927 C CA . SER A 1 132 ? -19.554 10.679 14.291 1.00 47.81 132 SER A CA 1
ATOM 928 C C . SER A 1 132 ? -18.637 11.236 13.207 1.00 47.81 132 SER A C 1
ATOM 930 O O . SER A 1 132 ? -17.715 10.556 12.757 1.00 47.81 132 SER A O 1
ATOM 932 N N . SER A 1 133 ? -18.950 12.438 12.728 1.00 55.62 133 SER A N 1
ATOM 933 C CA . SER A 1 133 ? -18.191 13.174 11.715 1.00 55.62 133 SER A CA 1
ATOM 934 C C . SER A 1 133 ? -16.770 13.457 12.222 1.00 55.62 133 SER A C 1
ATOM 936 O O . SER A 1 133 ? -16.476 14.553 12.692 1.00 55.62 133 SER A O 1
ATOM 938 N N . GLY A 1 134 ? -15.920 12.434 12.211 1.00 64.81 134 GLY A N 1
ATOM 939 C CA . GLY A 1 134 ? -14.550 12.460 12.692 1.00 64.81 134 GLY A CA 1
ATOM 940 C C . GLY A 1 134 ? -13.613 13.011 11.629 1.00 64.81 134 GLY A C 1
ATOM 941 O O . GLY A 1 134 ? -13.805 12.789 10.433 1.00 64.81 134 GLY A O 1
ATOM 942 N N . THR A 1 135 ? -12.591 13.734 12.072 1.00 85.44 135 THR A N 1
ATOM 943 C CA . THR A 1 135 ? -11.495 14.177 11.209 1.00 85.44 135 THR A CA 1
ATOM 944 C C . THR A 1 135 ? -10.804 12.950 10.618 1.00 85.44 135 THR A C 1
ATOM 946 O O . THR A 1 135 ? -10.401 12.051 11.353 1.00 85.44 135 THR A O 1
ATOM 949 N N . ILE A 1 136 ? -10.668 12.894 9.292 1.00 90.19 136 ILE A N 1
ATOM 950 C CA . ILE A 1 136 ? -9.925 11.820 8.625 1.00 90.19 136 ILE A CA 1
ATOM 951 C C . ILE A 1 136 ? -8.441 12.173 8.685 1.00 90.19 136 ILE A C 1
ATOM 953 O O . ILE A 1 136 ? -8.029 13.223 8.194 1.00 90.19 136 ILE A O 1
ATOM 957 N N . GLU A 1 137 ? -7.646 11.286 9.270 1.00 93.06 137 GLU A N 1
ATOM 958 C CA . GLU A 1 137 ? -6.192 11.351 9.237 1.00 93.06 137 GLU A CA 1
ATOM 959 C C . GLU A 1 137 ? -5.669 10.491 8.083 1.00 93.06 137 GLU A C 1
ATOM 961 O O . GLU A 1 137 ? -6.107 9.356 7.861 1.00 93.06 137 GLU A O 1
ATOM 966 N N . GLU A 1 138 ? -4.732 11.045 7.324 1.00 94.75 138 GLU A N 1
ATOM 967 C CA . GLU A 1 138 ? -4.203 10.445 6.108 1.00 94.75 138 GLU A CA 1
ATOM 968 C C . GLU A 1 138 ? -2.681 10.501 6.132 1.00 94.75 138 GLU A C 1
ATOM 970 O O . GLU A 1 138 ? -2.094 11.531 6.456 1.00 94.75 138 GLU A O 1
ATOM 975 N N . HIS A 1 139 ? -2.035 9.406 5.747 1.00 94.12 139 HIS A N 1
ATOM 976 C CA . HIS A 1 139 ? -0.579 9.330 5.708 1.00 94.12 139 HIS A CA 1
ATOM 977 C C . HIS A 1 139 ? -0.127 8.394 4.590 1.00 94.12 139 HIS A C 1
ATOM 979 O O . HIS A 1 139 ? -0.839 7.455 4.215 1.00 94.12 139 HIS A O 1
ATOM 985 N N . TYR A 1 140 ? 1.071 8.636 4.062 1.00 94.81 140 TYR A N 1
ATOM 986 C CA . TYR A 1 140 ? 1.707 7.770 3.080 1.00 94.81 140 TYR A CA 1
ATOM 987 C C . TYR A 1 140 ? 3.231 7.763 3.230 1.00 94.81 140 TYR A C 1
ATOM 989 O O . TYR A 1 140 ? 3.828 8.735 3.681 1.00 94.81 140 TYR A O 1
ATOM 997 N N . ASP A 1 141 ? 3.854 6.671 2.795 1.00 93.44 141 ASP A N 1
ATOM 998 C CA . ASP A 1 141 ? 5.297 6.524 2.635 1.00 93.44 141 ASP A CA 1
ATOM 999 C C . ASP A 1 141 ? 5.592 6.003 1.222 1.00 93.44 141 ASP A C 1
ATOM 1001 O O . ASP A 1 141 ? 4.914 5.109 0.706 1.00 93.44 141 ASP A O 1
ATOM 1005 N N . ASN A 1 142 ? 6.584 6.594 0.558 1.00 91.62 142 ASN A N 1
ATOM 1006 C CA . ASN A 1 142 ? 6.916 6.256 -0.825 1.00 91.62 142 ASN A CA 1
ATOM 1007 C C . ASN A 1 142 ? 7.821 5.021 -0.960 1.00 91.62 142 ASN A C 1
ATOM 1009 O O . ASN A 1 142 ? 8.053 4.581 -2.084 1.00 91.62 142 ASN A O 1
ATOM 1013 N N . GLY A 1 143 ? 8.401 4.498 0.121 1.00 84.19 143 GLY A N 1
ATOM 1014 C CA . GLY A 1 143 ? 9.338 3.375 0.081 1.00 84.19 143 GLY A CA 1
ATOM 1015 C C . GLY A 1 143 ? 10.587 3.643 -0.759 1.00 84.19 143 GLY A C 1
ATOM 1016 O O . GLY A 1 143 ? 11.140 2.716 -1.349 1.00 84.19 143 GLY A O 1
ATOM 1017 N N . GLY A 1 144 ? 10.984 4.912 -0.904 1.00 85.69 144 GLY A N 1
ATOM 1018 C CA . GLY A 1 144 ? 12.041 5.343 -1.827 1.00 85.69 144 GLY A CA 1
ATOM 1019 C C . GLY A 1 144 ? 11.620 5.454 -3.303 1.00 85.69 144 GLY A C 1
ATOM 1020 O O . GLY A 1 144 ? 12.478 5.674 -4.153 1.00 85.69 144 GLY A O 1
ATOM 1021 N N . GLU A 1 145 ? 10.325 5.333 -3.632 1.00 82.12 145 GLU A N 1
ATOM 1022 C CA . GLU A 1 145 ? 9.782 5.476 -4.995 1.00 82.12 145 GLU A CA 1
ATOM 1023 C C . GLU A 1 145 ? 8.748 6.609 -5.136 1.00 82.12 145 GLU A C 1
ATOM 1025 O O . GLU A 1 145 ? 7.580 6.342 -5.422 1.00 82.12 145 GLU A O 1
ATOM 1030 N N . PRO A 1 146 ? 9.106 7.893 -4.984 1.00 84.94 146 PRO A N 1
ATOM 1031 C CA . PRO A 1 146 ? 8.146 8.969 -5.233 1.00 84.94 146 PRO A CA 1
ATOM 1032 C C . PRO A 1 146 ? 7.647 8.961 -6.701 1.00 84.94 146 PRO A C 1
ATOM 1034 O O . PRO A 1 146 ? 8.446 8.688 -7.607 1.00 84.94 146 PRO A O 1
ATOM 1037 N N . PRO A 1 147 ? 6.352 9.248 -6.979 1.00 90.06 147 PRO A N 1
ATOM 1038 C CA . PRO A 1 147 ? 5.248 9.550 -6.051 1.00 90.06 147 PRO A CA 1
ATOM 1039 C C . PRO A 1 147 ? 4.329 8.332 -5.767 1.00 90.06 147 PRO A C 1
ATOM 1041 O O . PRO A 1 147 ? 3.104 8.422 -5.858 1.00 90.06 147 PRO A O 1
ATOM 1044 N N . ALA A 1 148 ? 4.881 7.144 -5.495 1.00 89.44 148 ALA A N 1
ATOM 1045 C CA . ALA A 1 148 ? 4.084 5.921 -5.353 1.00 89.44 148 ALA A CA 1
ATOM 1046 C C . ALA A 1 148 ? 3.111 5.951 -4.163 1.00 89.44 148 ALA A C 1
ATOM 1048 O O . ALA A 1 148 ? 1.961 5.546 -4.324 1.00 89.44 148 ALA A O 1
ATOM 1049 N N . GLY A 1 149 ? 3.544 6.435 -2.995 1.00 90.50 149 GLY A N 1
ATOM 1050 C CA . GLY A 1 149 ? 2.712 6.489 -1.787 1.00 90.50 149 GLY A CA 1
ATOM 1051 C C . GLY A 1 149 ? 1.550 7.466 -1.942 1.00 90.50 149 GLY A C 1
ATOM 1052 O O . GLY A 1 149 ? 0.401 7.110 -1.686 1.00 90.50 149 GLY A O 1
ATOM 1053 N N . GLU A 1 150 ? 1.828 8.653 -2.486 1.00 93.50 150 GLU A N 1
ATOM 1054 C CA . GLU A 1 150 ? 0.804 9.650 -2.816 1.00 93.50 150 GLU A CA 1
ATOM 1055 C C . GLU A 1 150 ? -0.236 9.084 -3.791 1.00 93.50 150 GLU A C 1
ATOM 1057 O O . GLU A 1 150 ? -1.438 9.268 -3.606 1.00 93.50 150 GLU A O 1
ATOM 1062 N N . ARG A 1 151 ? 0.203 8.326 -4.803 1.00 93.69 151 ARG A N 1
ATOM 1063 C CA . ARG A 1 151 ? -0.697 7.695 -5.775 1.00 93.69 151 ARG A CA 1
ATOM 1064 C C . ARG A 1 151 ? -1.613 6.651 -5.134 1.00 93.69 151 ARG A C 1
ATOM 1066 O O . ARG A 1 151 ? -2.784 6.561 -5.507 1.00 93.69 151 ARG A O 1
ATOM 1073 N N . VAL A 1 152 ? -1.105 5.866 -4.181 1.00 95.50 152 VAL A N 1
ATOM 1074 C CA . VAL A 1 152 ? -1.930 4.912 -3.421 1.00 95.50 152 VAL A CA 1
ATOM 1075 C C . VAL A 1 152 ? -2.923 5.658 -2.529 1.00 95.50 152 VAL A C 1
ATOM 1077 O O . VAL A 1 152 ? -4.104 5.316 -2.523 1.00 95.50 152 VAL A O 1
ATOM 1080 N N . LEU A 1 153 ? -2.493 6.721 -1.847 1.00 95.06 153 LEU A N 1
ATOM 1081 C CA . LEU A 1 153 ? -3.383 7.535 -1.021 1.00 95.06 153 LEU A CA 1
ATOM 1082 C C . LEU A 1 153 ? -4.481 8.224 -1.849 1.00 95.06 153 LEU A C 1
ATOM 1084 O O . LEU A 1 153 ? -5.652 8.189 -1.476 1.00 95.06 153 LEU A O 1
ATOM 1088 N N . GLY A 1 154 ? -4.128 8.801 -3.000 1.00 94.81 154 GLY A N 1
ATOM 1089 C CA . GLY A 1 154 ? -5.073 9.420 -3.931 1.00 94.81 154 GLY A CA 1
ATOM 1090 C C . GLY A 1 154 ? -6.131 8.439 -4.437 1.00 94.81 154 GLY A C 1
ATOM 1091 O O . GLY A 1 154 ? -7.305 8.789 -4.546 1.00 94.81 154 GLY A O 1
ATOM 1092 N N . MET A 1 155 ? -5.752 7.181 -4.661 1.00 95.12 155 MET A N 1
ATOM 1093 C CA . MET A 1 155 ? -6.703 6.114 -4.966 1.00 95.12 155 MET A CA 1
ATOM 1094 C C . MET A 1 155 ? -7.646 5.826 -3.789 1.00 95.12 155 MET A C 1
ATOM 1096 O O . MET A 1 155 ? -8.852 5.745 -4.007 1.00 95.12 155 MET A O 1
ATOM 1100 N N . LEU A 1 156 ? -7.139 5.705 -2.556 1.00 94.06 156 LEU A N 1
ATOM 1101 C CA . LEU A 1 156 ? -7.991 5.502 -1.375 1.00 94.06 156 LEU A CA 1
ATOM 1102 C C . LEU A 1 156 ? -8.989 6.657 -1.192 1.00 94.06 156 LEU A C 1
ATOM 1104 O O . LEU A 1 156 ? -10.156 6.415 -0.880 1.00 94.06 156 LEU A O 1
ATOM 1108 N N . ARG A 1 157 ? -8.549 7.900 -1.445 1.00 94.25 157 ARG A N 1
ATOM 1109 C CA . ARG A 1 157 ? -9.408 9.095 -1.476 1.00 94.25 157 ARG A CA 1
ATOM 1110 C C . ARG A 1 157 ? -10.498 8.979 -2.538 1.00 94.25 157 ARG A C 1
ATOM 1112 O O . ARG A 1 157 ? -11.671 9.122 -2.210 1.00 94.25 157 ARG A O 1
ATOM 1119 N N . GLY A 1 158 ? -10.126 8.669 -3.781 1.00 93.00 158 GLY A N 1
ATOM 1120 C CA . GLY A 1 158 ? -11.071 8.529 -4.894 1.00 93.00 158 GLY A CA 1
ATOM 1121 C C . GLY A 1 158 ? -12.086 7.398 -4.702 1.00 93.00 158 GLY A C 1
ATOM 1122 O O . GLY A 1 158 ? -13.212 7.496 -5.176 1.00 93.00 158 GLY A O 1
ATOM 1123 N N . MET A 1 159 ? -11.714 6.345 -3.970 1.00 92.19 159 MET A N 1
ATOM 1124 C CA . MET A 1 159 ? -12.608 5.238 -3.610 1.00 92.19 159 MET A CA 1
ATOM 1125 C C . MET A 1 159 ? -13.423 5.510 -2.335 1.00 92.19 159 MET A C 1
ATOM 1127 O O . MET A 1 159 ? -14.273 4.700 -1.978 1.00 92.19 159 MET A O 1
ATOM 1131 N N . GLY A 1 160 ? -13.170 6.622 -1.636 1.00 91.56 160 GLY A N 1
ATOM 1132 C CA . GLY A 1 160 ? -13.852 6.964 -0.387 1.00 91.56 160 GLY A CA 1
ATOM 1133 C C . GLY A 1 160 ? -13.552 6.006 0.770 1.00 91.56 160 GLY A C 1
ATOM 1134 O O . GLY A 1 160 ? -14.310 5.970 1.733 1.00 91.56 160 GLY A O 1
ATOM 1135 N N . LEU A 1 161 ? -12.466 5.230 0.692 1.00 92.56 161 LEU A N 1
ATOM 1136 C CA . LEU A 1 161 ? -12.133 4.227 1.702 1.00 92.56 161 LEU A CA 1
ATOM 1137 C C . LEU A 1 161 ? -11.449 4.883 2.900 1.00 92.56 161 LEU A C 1
ATOM 1139 O O . LEU A 1 161 ? -10.466 5.608 2.736 1.00 92.56 161 LEU A O 1
ATOM 1143 N N . VAL A 1 162 ? -11.979 4.620 4.090 1.00 93.31 162 VAL A N 1
ATOM 1144 C CA . VAL A 1 162 ? -11.468 5.082 5.386 1.00 93.31 162 VAL A CA 1
ATOM 1145 C C . VAL A 1 162 ? -11.521 3.905 6.356 1.00 93.31 162 VAL A C 1
ATOM 1147 O O . VAL A 1 162 ? -12.344 3.005 6.201 1.00 93.31 162 VAL A O 1
ATOM 1150 N N . GLY A 1 163 ? -10.630 3.900 7.339 1.00 92.94 163 GLY A N 1
ATOM 1151 C CA . GLY A 1 163 ? -10.457 2.795 8.270 1.00 92.94 163 GLY A CA 1
ATOM 1152 C C . GLY A 1 163 ? -9.581 1.676 7.701 1.00 92.94 163 GLY A C 1
ATOM 1153 O O . GLY A 1 163 ? -9.776 0.513 8.049 1.00 92.94 163 GLY A O 1
ATOM 1154 N N . VAL A 1 164 ? -8.664 1.996 6.780 1.00 94.94 164 VAL A N 1
ATOM 1155 C CA . VAL A 1 164 ? -7.851 1.003 6.065 1.00 94.94 164 VAL A CA 1
ATOM 1156 C C . VAL A 1 164 ? -6.395 1.437 5.947 1.00 94.94 164 VAL A C 1
ATOM 1158 O O . VAL A 1 164 ? -6.092 2.607 5.699 1.00 94.94 164 VAL A O 1
ATOM 1161 N N . VAL A 1 165 ? -5.499 0.463 6.082 1.00 96.19 165 VAL A N 1
ATOM 1162 C CA . VAL A 1 165 ? -4.070 0.576 5.792 1.00 96.19 165 VAL A CA 1
ATOM 1163 C C . VAL A 1 165 ? -3.701 -0.352 4.644 1.00 96.19 165 VAL A C 1
ATOM 1165 O O . VAL A 1 165 ? -4.168 -1.486 4.576 1.00 96.19 165 VAL A O 1
ATOM 1168 N N . VAL A 1 166 ? -2.862 0.140 3.736 1.00 96.31 166 VAL A N 1
ATOM 1169 C CA . VAL A 1 166 ? -2.364 -0.586 2.570 1.00 96.31 166 VAL A CA 1
ATOM 1170 C C . VAL A 1 166 ? -0.842 -0.527 2.544 1.00 96.31 166 VAL A C 1
ATOM 1172 O O . VAL A 1 166 ? -0.243 0.535 2.708 1.00 96.31 166 VAL A O 1
ATOM 1175 N N . VAL A 1 167 ? -0.221 -1.675 2.291 1.00 95.88 167 VAL A N 1
ATOM 1176 C CA . VAL A 1 167 ? 1.221 -1.823 2.100 1.00 95.88 167 VAL A CA 1
ATOM 1177 C C . VAL A 1 167 ? 1.459 -2.541 0.782 1.00 95.88 167 VAL A C 1
ATOM 1179 O O . VAL A 1 167 ? 0.988 -3.657 0.587 1.00 95.88 167 VAL A O 1
ATOM 1182 N N . VAL A 1 168 ? 2.202 -1.925 -0.130 1.00 95.19 168 VAL A N 1
ATOM 1183 C CA . VAL A 1 168 ? 2.633 -2.552 -1.377 1.00 95.19 168 VAL A CA 1
ATOM 1184 C C . VAL A 1 168 ? 4.127 -2.795 -1.322 1.00 95.19 168 VAL A C 1
ATOM 1186 O O . VAL A 1 168 ? 4.934 -1.881 -1.167 1.00 95.19 168 VAL A O 1
ATOM 1189 N N . THR A 1 169 ? 4.496 -4.053 -1.484 1.00 94.31 169 THR A N 1
ATOM 1190 C CA . THR A 1 169 ? 5.878 -4.498 -1.515 1.00 94.31 169 THR A CA 1
ATOM 1191 C C . THR A 1 169 ? 6.306 -4.715 -2.949 1.00 94.31 169 THR A C 1
ATOM 1193 O O . THR A 1 169 ? 5.627 -5.421 -3.698 1.00 94.31 169 THR A O 1
ATOM 1196 N N . ARG A 1 170 ? 7.459 -4.159 -3.320 1.00 92.94 170 ARG A N 1
ATOM 1197 C CA . ARG A 1 170 ? 8.091 -4.424 -4.610 1.00 92.94 170 ARG A CA 1
ATOM 1198 C C . ARG A 1 170 ? 9.467 -5.050 -4.427 1.00 92.94 170 ARG A C 1
ATOM 1200 O O . ARG A 1 170 ? 10.328 -4.514 -3.728 1.00 92.94 170 ARG A O 1
ATOM 1207 N N . TRP A 1 171 ? 9.704 -6.138 -5.153 1.00 93.50 171 TRP A N 1
ATOM 1208 C CA . TRP A 1 171 ? 11.029 -6.725 -5.336 1.00 93.50 171 TRP A CA 1
ATOM 1209 C C . TRP A 1 171 ? 11.553 -6.375 -6.734 1.00 93.50 171 TRP A C 1
ATOM 1211 O O . TRP A 1 171 ? 10.874 -6.586 -7.744 1.00 93.50 171 TRP A O 1
ATOM 1221 N N . TYR A 1 172 ? 12.746 -5.779 -6.811 1.00 89.69 172 TYR A N 1
ATOM 1222 C CA . TYR A 1 172 ? 13.355 -5.382 -8.080 1.00 89.69 172 TYR A CA 1
ATOM 1223 C C . TYR A 1 172 ? 13.853 -6.592 -8.879 1.00 89.69 172 TYR A C 1
ATOM 1225 O O . TYR A 1 172 ? 14.623 -7.407 -8.380 1.00 89.69 172 TYR A O 1
ATOM 1233 N N . GLY A 1 173 ? 13.442 -6.679 -10.145 1.00 89.50 173 GLY A N 1
ATOM 1234 C CA . GLY A 1 173 ? 13.787 -7.787 -11.038 1.00 89.50 173 GLY A CA 1
ATOM 1235 C C . GLY A 1 173 ? 15.102 -7.651 -11.803 1.00 89.50 173 GLY A C 1
ATOM 1236 O O . GLY A 1 173 ? 15.443 -8.542 -12.579 1.00 89.50 173 GLY A O 1
ATOM 1237 N N . GLY A 1 174 ? 15.818 -6.533 -11.644 1.00 88.19 174 GLY A N 1
ATOM 1238 C CA . GLY A 1 174 ? 17.014 -6.211 -12.431 1.00 88.19 174 GLY A CA 1
ATOM 1239 C C . GLY A 1 174 ? 16.772 -5.247 -13.600 1.00 88.19 174 GLY A C 1
ATOM 1240 O O . GLY A 1 174 ? 17.741 -4.729 -14.147 1.00 88.19 174 GLY A O 1
ATOM 1241 N N . VAL A 1 175 ? 15.513 -4.938 -13.946 1.00 88.88 175 VAL A N 1
ATOM 1242 C CA . VAL A 1 175 ? 15.159 -4.030 -15.055 1.00 88.88 175 VAL A CA 1
ATOM 1243 C C . VAL A 1 175 ? 14.348 -2.830 -14.566 1.00 88.88 175 VAL A C 1
ATOM 1245 O O . VAL A 1 175 ? 13.337 -2.987 -13.883 1.00 88.88 175 VAL A O 1
ATOM 1248 N N . LYS A 1 176 ? 14.752 -1.610 -14.945 1.00 88.19 176 LYS A N 1
ATOM 1249 C CA . LYS A 1 176 ? 14.025 -0.375 -14.609 1.00 88.19 176 LYS A CA 1
ATOM 1250 C C . LYS A 1 176 ? 12.675 -0.342 -15.329 1.00 88.19 176 LYS A C 1
ATOM 1252 O O . LYS A 1 176 ? 12.619 -0.308 -16.556 1.00 88.19 176 LYS A O 1
ATOM 1257 N N . LEU A 1 177 ? 11.587 -0.302 -14.560 1.00 89.50 177 LEU A N 1
ATOM 1258 C CA . LEU A 1 177 ? 10.234 -0.323 -15.120 1.00 89.50 177 LEU A CA 1
ATOM 1259 C C . LEU A 1 177 ? 9.724 1.041 -15.610 1.00 89.50 177 LEU A C 1
ATOM 1261 O O . LEU A 1 177 ? 8.727 1.092 -16.321 1.00 89.50 177 LEU A O 1
ATOM 1265 N N . GLY A 1 178 ? 10.381 2.149 -15.251 1.00 91.12 178 GLY A N 1
ATOM 1266 C CA . GLY A 1 178 ? 9.883 3.482 -15.600 1.00 91.12 178 GLY A CA 1
ATOM 1267 C C . GLY A 1 178 ? 8.517 3.745 -14.958 1.00 91.12 178 GLY A C 1
ATOM 1268 O O . GLY A 1 178 ? 8.332 3.429 -13.783 1.00 91.12 178 GLY A O 1
ATOM 1269 N N . GLY A 1 179 ? 7.575 4.323 -15.704 1.00 90.69 179 GLY A N 1
ATOM 1270 C CA . GLY A 1 179 ? 6.232 4.643 -15.207 1.00 90.69 179 GLY A CA 1
ATOM 1271 C C . GLY A 1 179 ? 5.350 3.425 -14.903 1.00 90.69 179 GLY A C 1
ATOM 1272 O O . GLY A 1 179 ? 4.461 3.518 -14.055 1.00 90.69 179 GLY A O 1
ATOM 1273 N N . ASP A 1 180 ? 5.616 2.270 -15.523 1.00 92.00 180 ASP A N 1
ATOM 1274 C CA . ASP A 1 180 ? 4.778 1.070 -15.375 1.00 92.00 180 ASP A CA 1
ATOM 1275 C C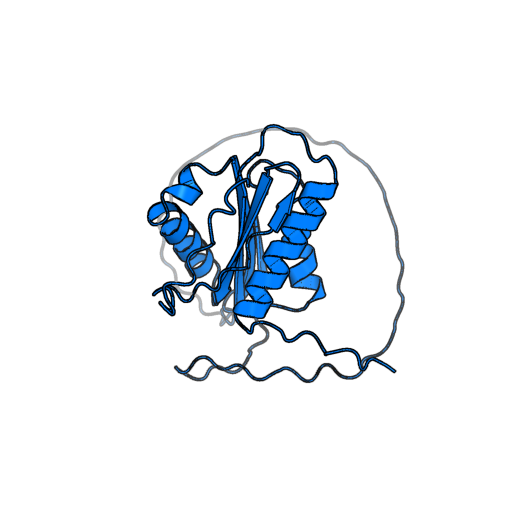 . ASP A 1 180 ? 4.761 0.528 -13.948 1.00 92.00 180 ASP A C 1
ATOM 1277 O O . ASP A 1 180 ? 3.739 0.019 -13.490 1.00 92.00 180 ASP A O 1
ATOM 1281 N N . ARG A 1 181 ? 5.848 0.729 -13.190 1.00 92.25 181 ARG A N 1
ATOM 1282 C CA . ARG A 1 181 ? 5.908 0.324 -11.777 1.00 92.25 181 ARG A CA 1
ATOM 1283 C C . ARG A 1 181 ? 4.762 0.906 -10.962 1.00 92.25 181 ARG A C 1
ATOM 1285 O O . ARG A 1 181 ? 4.189 0.213 -10.135 1.00 92.25 181 ARG A O 1
ATOM 1292 N N . PHE A 1 182 ? 4.378 2.151 -11.239 1.00 93.44 182 PHE A N 1
ATOM 1293 C CA . PHE A 1 182 ? 3.297 2.807 -10.517 1.00 93.44 182 PHE A CA 1
ATOM 1294 C C . PHE A 1 182 ? 1.930 2.224 -10.883 1.00 93.44 182 PHE A C 1
ATOM 1296 O O . PHE A 1 182 ? 1.054 2.165 -10.028 1.00 93.44 182 PHE A O 1
ATOM 1303 N N . ARG A 1 183 ? 1.749 1.749 -12.126 1.00 94.50 183 ARG A N 1
ATOM 1304 C CA . ARG A 1 183 ? 0.527 1.040 -12.540 1.00 94.50 183 ARG A CA 1
ATOM 1305 C C . ARG A 1 183 ? 0.389 -0.272 -11.770 1.00 94.50 183 ARG A C 1
ATOM 1307 O O . ARG A 1 183 ? -0.691 -0.551 -11.259 1.00 94.50 183 ARG A O 1
ATOM 1314 N N . HIS A 1 184 ? 1.484 -1.020 -11.626 1.00 95.56 184 HIS A N 1
ATOM 1315 C CA . HIS A 1 184 ? 1.512 -2.268 -10.854 1.00 95.56 184 HIS A CA 1
ATOM 1316 C C . HIS A 1 184 ? 1.320 -2.040 -9.358 1.00 95.56 184 HIS A C 1
ATOM 1318 O O . HIS A 1 184 ? 0.583 -2.792 -8.729 1.00 95.56 184 HIS A O 1
ATOM 1324 N N . VAL A 1 185 ? 1.902 -0.975 -8.796 1.00 94.62 185 VAL A N 1
ATOM 1325 C CA . VAL A 1 185 ? 1.674 -0.587 -7.394 1.00 94.62 185 VAL A CA 1
ATOM 1326 C C . VAL A 1 185 ? 0.190 -0.331 -7.138 1.00 94.62 185 VAL A C 1
ATOM 1328 O O . VAL A 1 185 ? -0.383 -0.903 -6.212 1.00 94.62 185 VAL A O 1
ATOM 1331 N N . THR A 1 186 ? -0.454 0.482 -7.981 1.00 94.56 186 THR A N 1
ATOM 1332 C CA . THR A 1 186 ? -1.892 0.750 -7.866 1.00 94.56 186 THR A CA 1
ATOM 1333 C C . THR A 1 186 ? -2.710 -0.533 -8.035 1.00 94.56 186 THR A C 1
ATOM 1335 O O . THR A 1 186 ? -3.591 -0.795 -7.223 1.00 94.56 186 THR A O 1
ATOM 1338 N N . ALA A 1 187 ? -2.396 -1.366 -9.032 1.00 94.75 187 ALA A N 1
ATOM 1339 C CA . ALA A 1 187 ? -3.117 -2.614 -9.278 1.00 94.75 187 ALA A CA 1
ATOM 1340 C C . ALA A 1 187 ? -3.020 -3.598 -8.099 1.00 94.75 187 ALA A C 1
ATOM 1342 O O . ALA A 1 187 ? -4.035 -4.155 -7.683 1.00 94.75 187 ALA A O 1
ATOM 1343 N N . ALA A 1 188 ? -1.827 -3.779 -7.526 1.00 95.75 188 ALA A N 1
ATOM 1344 C CA . ALA A 1 188 ? -1.613 -4.660 -6.381 1.00 95.75 188 ALA A CA 1
ATOM 1345 C C . ALA A 1 188 ? -2.369 -4.167 -5.133 1.00 95.75 188 ALA A C 1
ATOM 1347 O O . ALA A 1 188 ? -3.011 -4.957 -4.443 1.00 95.75 188 ALA A O 1
ATOM 1348 N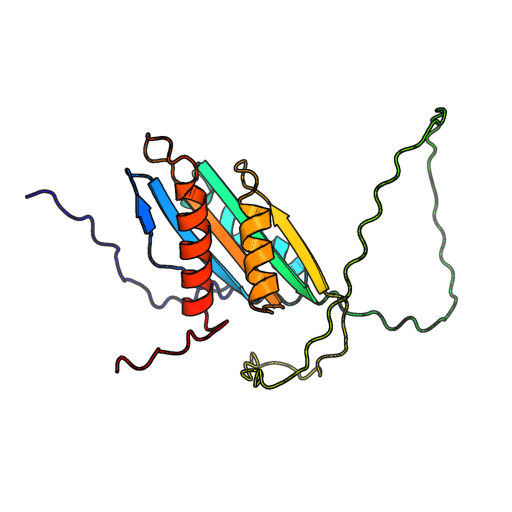 N . ALA A 1 189 ? -2.366 -2.856 -4.877 1.00 95.88 189 ALA A N 1
ATOM 1349 C CA . ALA A 1 189 ? -3.158 -2.255 -3.805 1.00 95.88 189 ALA A CA 1
ATOM 1350 C C . ALA A 1 189 ? -4.671 -2.471 -4.001 1.00 95.88 189 ALA A C 1
ATOM 1352 O O . ALA A 1 189 ? -5.352 -2.876 -3.061 1.00 95.88 189 ALA A O 1
ATOM 1353 N N . GLN A 1 190 ? -5.198 -2.269 -5.216 1.00 94.25 190 GLN A N 1
ATOM 1354 C CA . GLN A 1 190 ? -6.615 -2.528 -5.513 1.00 94.25 190 GLN A CA 1
ATOM 1355 C C . GLN A 1 190 ? -6.988 -3.988 -5.277 1.00 94.25 190 GLN A C 1
ATOM 1357 O O . GLN A 1 190 ? -8.005 -4.265 -4.651 1.00 94.25 190 GLN A O 1
ATOM 1362 N N . GLN A 1 191 ? -6.156 -4.920 -5.737 1.00 93.94 191 GLN A N 1
ATOM 1363 C CA . GLN A 1 191 ? -6.399 -6.347 -5.544 1.00 93.94 191 GLN A CA 1
ATOM 1364 C C . GLN A 1 191 ? -6.385 -6.740 -4.063 1.00 93.94 191 GLN A C 1
ATOM 1366 O O . GLN A 1 191 ? -7.204 -7.553 -3.647 1.00 93.94 191 GLN A O 1
ATOM 1371 N N . ALA A 1 192 ? -5.498 -6.157 -3.251 1.00 94.56 192 ALA A N 1
ATOM 1372 C CA . ALA A 1 192 ? -5.472 -6.410 -1.809 1.00 94.56 192 ALA A CA 1
ATOM 1373 C C . ALA A 1 192 ? -6.737 -5.888 -1.113 1.00 94.56 192 ALA A C 1
ATOM 1375 O O . ALA A 1 192 ? -7.314 -6.570 -0.265 1.00 94.56 192 ALA A O 1
ATOM 1376 N N . LEU A 1 193 ? -7.191 -4.694 -1.500 1.00 93.44 193 LEU A N 1
ATOM 1377 C CA . LEU A 1 193 ? -8.417 -4.092 -0.984 1.00 93.44 193 LEU A CA 1
ATOM 1378 C C . LEU A 1 193 ? -9.668 -4.896 -1.385 1.00 93.44 193 LEU A C 1
ATOM 1380 O O . LEU A 1 193 ? -10.578 -5.067 -0.578 1.00 93.44 193 LEU A O 1
ATOM 1384 N N . GLU A 1 194 ? -9.701 -5.419 -2.611 1.00 92.25 194 GLU A N 1
ATOM 1385 C CA . GLU A 1 194 ? -10.780 -6.283 -3.101 1.00 92.25 194 GLU A CA 1
ATOM 1386 C C . GLU A 1 194 ? -10.781 -7.628 -2.365 1.00 92.25 194 GLU A C 1
ATOM 1388 O O . GLU A 1 194 ? -11.825 -8.069 -1.893 1.00 92.25 194 GLU A O 1
ATOM 1393 N N . ALA A 1 195 ? -9.604 -8.237 -2.183 1.00 89.19 195 ALA A N 1
ATOM 1394 C CA . ALA A 1 195 ? -9.447 -9.478 -1.426 1.00 89.19 195 ALA A CA 1
ATOM 1395 C C . ALA A 1 195 ? -9.871 -9.330 0.045 1.00 89.19 195 ALA A C 1
ATOM 1397 O O . ALA A 1 195 ? -10.391 -10.272 0.632 1.00 89.19 195 ALA A O 1
ATOM 1398 N N . GLY A 1 196 ? -9.676 -8.146 0.632 1.00 88.31 196 GLY A N 1
ATOM 1399 C CA . GLY A 1 196 ? -10.124 -7.828 1.990 1.00 88.31 196 GLY A CA 1
ATOM 1400 C C . GLY A 1 196 ? -11.596 -7.432 2.094 1.00 88.31 196 GLY A C 1
ATOM 1401 O O . GLY A 1 196 ? -12.066 -7.144 3.190 1.00 88.31 196 GLY A O 1
ATOM 1402 N N . GLY A 1 197 ? -12.327 -7.372 0.976 1.00 90.81 197 GLY A N 1
ATOM 1403 C CA . GLY A 1 197 ? -13.733 -6.969 0.963 1.00 90.81 197 GLY A CA 1
ATOM 1404 C C . GLY A 1 197 ? -13.969 -5.492 1.298 1.00 90.81 197 GLY A C 1
ATOM 1405 O O . GLY A 1 197 ? -15.105 -5.109 1.568 1.00 90.81 197 GLY A O 1
ATOM 1406 N N . PHE A 1 198 ? -12.932 -4.645 1.256 1.00 88.44 198 PHE A N 1
ATOM 1407 C CA . PHE A 1 198 ? -13.050 -3.206 1.536 1.00 88.44 198 PHE A CA 1
ATOM 1408 C C . PHE A 1 198 ? -13.865 -2.473 0.468 1.00 88.44 198 PHE A C 1
ATOM 1410 O O . PHE A 1 198 ? -14.454 -1.427 0.728 1.00 88.44 198 PHE A O 1
ATOM 1417 N N . PHE A 1 199 ? -13.913 -3.027 -0.741 1.00 87.62 199 PHE A N 1
ATOM 1418 C CA . PHE A 1 199 ? -14.819 -2.594 -1.792 1.00 87.62 199 PHE A CA 1
ATOM 1419 C C . PHE A 1 199 ? -15.193 -3.780 -2.680 1.00 87.62 199 PHE A C 1
ATOM 1421 O O . PHE A 1 199 ? -14.492 -4.789 -2.730 1.00 87.62 199 PHE A O 1
ATOM 1428 N N . THR A 1 200 ? -16.288 -3.640 -3.426 1.00 80.00 200 THR A N 1
ATOM 1429 C CA . THR A 1 200 ? -16.663 -4.598 -4.469 1.00 80.00 200 THR A CA 1
ATOM 1430 C C . THR A 1 200 ? -16.624 -3.899 -5.818 1.00 80.00 200 THR A C 1
ATOM 1432 O O . THR A 1 200 ? -17.198 -2.822 -5.996 1.00 80.00 200 THR A O 1
ATOM 1435 N N . LYS A 1 201 ? -15.926 -4.483 -6.796 1.00 69.25 201 LYS A N 1
ATOM 1436 C CA . LYS A 1 201 ? -15.979 -3.981 -8.168 1.00 69.25 201 LYS A CA 1
ATOM 1437 C C . LYS A 1 201 ? -17.313 -4.404 -8.775 1.00 69.25 201 LYS A C 1
ATOM 1439 O O . LYS A 1 201 ? -17.596 -5.597 -8.882 1.00 69.25 201 LYS A O 1
ATOM 1444 N N . ALA A 1 202 ? -18.136 -3.443 -9.189 1.00 67.25 202 ALA A N 1
ATOM 1445 C CA . ALA A 1 202 ? -19.356 -3.754 -9.925 1.00 67.25 202 ALA A CA 1
ATOM 1446 C C . ALA A 1 202 ? -18.984 -4.571 -11.175 1.00 67.25 202 ALA A C 1
ATOM 1448 O O . ALA A 1 202 ? -18.235 -4.099 -12.036 1.00 67.25 202 ALA A O 1
ATOM 1449 N N . LYS A 1 203 ? -19.467 -5.818 -11.272 1.00 55.59 203 LYS A N 1
ATOM 1450 C CA . LYS A 1 203 ? -19.271 -6.626 -12.479 1.00 55.59 203 LYS A CA 1
ATOM 1451 C C . LYS A 1 203 ? -20.045 -5.964 -13.614 1.00 55.59 203 LYS A C 1
ATOM 1453 O O . LYS A 1 203 ? -21.270 -6.034 -13.653 1.00 55.59 203 LYS A O 1
ATOM 1458 N N . GLY A 1 204 ? -19.332 -5.307 -14.527 1.00 50.41 204 GLY A N 1
ATOM 1459 C CA . GLY A 1 204 ? -19.924 -4.801 -15.758 1.00 50.41 204 GLY A CA 1
ATOM 1460 C C . GLY A 1 204 ? -20.600 -5.955 -16.495 1.00 50.41 204 GLY A C 1
ATOM 1461 O O . GLY A 1 204 ? -19.945 -6.949 -16.815 1.00 50.41 204 GLY A O 1
ATOM 1462 N N . LYS A 1 205 ? -21.913 -5.845 -16.729 1.00 41.62 205 LYS A N 1
ATOM 1463 C CA . LYS A 1 205 ? -22.628 -6.729 -17.655 1.00 41.62 205 LYS A CA 1
ATOM 1464 C C . LYS A 1 205 ? -21.894 -6.657 -18.994 1.00 41.62 205 LYS A C 1
ATOM 1466 O O . LYS A 1 205 ? -21.909 -5.608 -19.634 1.00 41.62 205 LYS A O 1
ATOM 1471 N N . LYS A 1 206 ? -21.260 -7.755 -19.416 1.00 47.94 206 LYS A N 1
ATOM 1472 C CA . LYS A 1 206 ? -20.982 -7.955 -20.840 1.00 47.94 206 LYS A CA 1
ATOM 1473 C C . LYS A 1 206 ? -22.346 -7.957 -21.531 1.00 47.94 206 LYS A C 1
ATOM 1475 O O . LYS A 1 206 ? -23.179 -8.801 -21.202 1.00 47.94 206 LYS A O 1
ATOM 1480 N N . LYS A 1 207 ? -22.593 -6.939 -22.350 1.00 39.38 207 LYS A N 1
ATOM 1481 C CA . LYS A 1 207 ? -23.712 -6.910 -23.288 1.00 39.38 207 LYS A CA 1
ATOM 1482 C C . LYS A 1 207 ? -23.294 -7.657 -24.546 1.00 39.38 207 LYS A C 1
ATOM 1484 O O . LYS A 1 207 ? -22.095 -7.551 -24.889 1.00 39.38 207 LYS A O 1
#

InterPro domains:
  IPR001498 Impact, N-terminal [PF01205] (115-193)
  IPR020568 Ribosomal protein uS5 domain 2-type superfamily [SSF54211] (19-82)
  IPR020568 Ribosomal protein uS5 domain 2-type superfamily [SSF54211] (123-199)
  IPR020569 Uncharacterised protein family UPF0029, Impact, conserved site [PS00910] (149-178)
  IPR023582 Impact family [PTHR16301] (18-203)
  IPR036956 Impact, N-terminal domain superfamily [G3DSA:3.30.230.30] (19-197)